Protein AF-A0A355FLY8-F1 (afdb_monomer_lite)

Foldseek 3Di:
DPVVVCPDPVVVVVVVVVVVVVVVVVVVCVVCCVVFVQDPVGTDHDPVRVVVVVVVVCVVVVVVVVVVVVLVVVLVVVLVVLVVCLVDDPDQLQVLLVVLLVVLCVNVVQKAKWKWKDFPPDIWTWDAPVNVSHDDDDPVFDFLDWDWADLDPRMIMIMTIGHPDDHDDPVRVVSNVSSSVSSSVSCNVVVDDPCRNRVNIDTPPDPVPPDDDD

Sequence (214 aa):
FIPQLVQSFTLVVLARVVLVAIGVVLIMICLFFPLFRVGKEGVQWTREQEEEITRASAEIIGAEVEELIQQESFRWSIIHRWLRFYAVQEGNPGVWLRDLVATILEAFPKERLSITLQEGEKLFVLQHPLLSKLVIPDGAVAETFGLKLRFRPDYALYFYLYADEGGLSAIDEHFLLILCEIFGGKAQAAGVTWNELVAYFQLVNNPMDGSGIK

Secondary structure (DSSP, 8-state):
--TTTTT-HHHHHHHHHHHHHHHHHHHHHHHHTTT-EEETTEEE--HHHHHHHHHHHHHHHHHHHHHHHHHHHHHHHHHHHHHHHHHH----HHHHHHHHHHHHHHH-SS-EEEEEEEETTEEEEEE-TT-TTB----TTS--SEEEEEEEETTEEEEEEEE-SSSPPPHHHHHHHHHHHHHHHHHHHHTT--HHHHTTTSEEET-TT------

Radius of gyration: 33.65 Å; chains: 1; bounding box: 77×64×95 Å

pLDDT: mean 78.36, std 15.7, range [29.61, 94.81]

Structure (mmCIF, N/CA/C/O backbone):
data_AF-A0A355FLY8-F1
#
_entry.id   AF-A0A355FLY8-F1
#
loop_
_atom_site.group_PDB
_atom_site.id
_atom_site.type_symbol
_atom_site.label_atom_id
_atom_site.label_alt_id
_atom_site.label_comp_id
_atom_site.label_asym_id
_atom_site.label_entity_id
_atom_site.label_seq_id
_atom_site.pdbx_PDB_ins_code
_atom_site.Cartn_x
_atom_site.Cartn_y
_atom_site.Cartn_z
_atom_site.occupancy
_atom_site.B_iso_or_equiv
_atom_site.auth_seq_id
_atom_site.auth_comp_id
_atom_site.auth_asym_id
_atom_site.auth_atom_id
_atom_site.pdbx_PDB_model_num
ATOM 1 N N . PHE A 1 1 ? 31.878 -44.191 -72.299 1.00 49.66 1 PHE A N 1
ATOM 2 C CA . PHE A 1 1 ? 31.367 -44.044 -70.920 1.00 49.66 1 PHE A CA 1
ATOM 3 C C . PHE A 1 1 ? 31.379 -42.608 -70.391 1.00 49.66 1 PHE A C 1
ATOM 5 O O . PHE A 1 1 ? 30.403 -42.230 -69.768 1.00 49.66 1 PHE A O 1
ATOM 12 N N . ILE A 1 2 ? 32.384 -41.769 -70.678 1.00 50.88 2 ILE A N 1
ATOM 13 C CA . ILE A 1 2 ? 32.402 -40.361 -70.217 1.00 50.88 2 ILE A CA 1
ATOM 14 C C . ILE A 1 2 ? 31.474 -39.394 -71.005 1.00 50.88 2 ILE A C 1
ATOM 16 O O . ILE A 1 2 ? 30.839 -38.561 -70.364 1.00 50.88 2 ILE A O 1
ATOM 20 N N . PRO A 1 3 ? 31.274 -39.495 -72.340 1.00 51.31 3 PRO A N 1
ATOM 21 C CA . PRO A 1 3 ? 30.472 -38.491 -73.057 1.00 51.31 3 PRO A CA 1
ATOM 22 C C . PRO A 1 3 ? 28.948 -38.650 -72.893 1.00 51.31 3 PRO A C 1
ATOM 24 O O . PRO A 1 3 ? 28.212 -37.712 -73.172 1.00 51.31 3 PRO A O 1
ATOM 27 N N . GLN A 1 4 ? 28.463 -39.799 -72.405 1.00 49.59 4 GLN A N 1
ATOM 28 C CA . GLN A 1 4 ? 27.031 -40.034 -72.154 1.00 49.59 4 GLN A CA 1
ATOM 29 C C . GLN A 1 4 ? 26.572 -39.587 -70.757 1.00 49.59 4 GLN A C 1
ATOM 31 O O . GLN A 1 4 ? 25.377 -39.402 -70.551 1.00 49.59 4 GLN A O 1
ATOM 36 N N . LEU A 1 5 ? 27.492 -39.353 -69.810 1.00 51.12 5 LEU A N 1
ATOM 37 C CA . LEU A 1 5 ? 27.133 -38.825 -68.488 1.00 51.12 5 LEU A CA 1
ATOM 38 C C . LEU A 1 5 ? 26.763 -37.329 -68.556 1.00 51.12 5 LEU A C 1
ATOM 40 O O . LEU A 1 5 ? 25.899 -36.861 -67.818 1.00 51.12 5 LEU A O 1
ATOM 44 N N . VAL A 1 6 ? 27.376 -36.596 -69.493 1.00 52.94 6 VAL A N 1
ATOM 45 C CA . VAL A 1 6 ? 27.262 -35.131 -69.645 1.00 52.94 6 VAL A CA 1
ATOM 46 C C . VAL A 1 6 ? 25.949 -34.698 -70.327 1.00 52.94 6 VAL A C 1
ATOM 48 O O . VAL A 1 6 ? 25.579 -33.531 -70.267 1.00 52.94 6 VAL A O 1
ATOM 51 N N . GLN A 1 7 ? 25.194 -35.631 -70.920 1.00 53.94 7 GLN A N 1
ATOM 52 C CA . GLN A 1 7 ? 23.906 -35.368 -71.584 1.00 53.94 7 GLN A CA 1
ATOM 53 C C . GLN A 1 7 ? 22.672 -35.720 -70.739 1.00 53.94 7 GLN A C 1
ATOM 55 O O . GLN A 1 7 ? 21.554 -35.734 -71.253 1.00 53.94 7 GLN A O 1
ATOM 60 N N . SER A 1 8 ? 22.825 -35.991 -69.441 1.00 59.75 8 SER A N 1
ATOM 61 C CA . SER A 1 8 ? 21.651 -36.118 -68.577 1.00 59.75 8 SER A CA 1
ATOM 62 C C . SER A 1 8 ? 21.082 -34.726 -68.283 1.00 59.75 8 SER A C 1
ATOM 64 O O . SER A 1 8 ? 21.760 -33.853 -67.739 1.00 59.75 8 SER A O 1
ATOM 66 N N . PHE A 1 9 ? 19.819 -34.510 -68.660 1.00 59.78 9 PHE A N 1
ATOM 67 C CA . PHE A 1 9 ? 19.063 -33.272 -68.419 1.00 59.78 9 PHE A CA 1
ATOM 68 C C . PHE A 1 9 ? 19.204 -32.788 -66.962 1.00 59.78 9 PHE A C 1
ATOM 70 O O . PHE A 1 9 ? 19.343 -31.597 -66.695 1.00 59.78 9 PHE A O 1
ATOM 77 N N . THR A 1 10 ? 19.288 -33.733 -66.025 1.00 62.81 10 THR A N 1
ATOM 78 C CA . THR A 1 10 ? 19.495 -33.516 -64.591 1.00 62.81 10 THR A CA 1
ATOM 79 C C . THR A 1 10 ? 20.830 -32.841 -64.253 1.00 62.81 10 THR A C 1
ATOM 81 O O . THR A 1 10 ? 20.851 -31.948 -63.410 1.00 62.81 10 THR A O 1
ATOM 84 N N . LEU A 1 11 ? 21.936 -33.201 -64.919 1.00 66.06 11 LEU A N 1
ATOM 85 C CA . LEU A 1 11 ? 23.258 -32.591 -64.689 1.00 66.06 11 LEU A CA 1
ATOM 86 C C . LEU A 1 11 ? 23.313 -31.144 -65.190 1.00 66.06 11 LEU A C 1
ATOM 88 O O . LEU A 1 11 ? 23.893 -30.281 -64.533 1.00 66.06 11 LEU A O 1
ATOM 92 N N . VAL A 1 12 ? 22.660 -30.858 -66.319 1.00 72.00 12 VAL A N 1
ATOM 93 C CA . VAL A 1 12 ? 22.572 -29.497 -66.873 1.00 72.00 12 VAL A CA 1
ATOM 94 C C . VAL A 1 12 ? 21.718 -28.595 -65.977 1.00 72.00 12 VAL A C 1
ATOM 96 O O . VAL A 1 12 ? 22.082 -27.443 -65.733 1.00 72.00 12 VAL A O 1
ATOM 99 N N . VAL A 1 13 ? 20.602 -29.112 -65.454 1.00 73.50 13 VAL A N 1
ATOM 100 C CA . VAL A 1 13 ? 19.748 -28.379 -64.507 1.00 73.50 13 VAL A CA 1
ATOM 101 C C . VAL A 1 13 ? 20.489 -28.123 -63.194 1.00 73.50 13 VAL A C 1
ATOM 103 O O . VAL A 1 13 ? 20.496 -26.986 -62.723 1.00 73.50 13 VAL A O 1
ATOM 106 N N . LEU A 1 14 ? 21.182 -29.127 -62.648 1.00 75.06 14 LEU A N 1
ATOM 107 C CA . LEU A 1 14 ? 21.990 -28.973 -61.436 1.00 75.06 14 LEU A CA 1
ATOM 108 C C . LEU A 1 14 ? 23.080 -27.905 -61.620 1.00 75.06 14 LEU A C 1
ATOM 110 O O . LEU A 1 14 ? 23.225 -27.025 -60.775 1.00 75.06 14 LEU A O 1
ATOM 114 N N . ALA A 1 15 ? 23.789 -27.922 -62.753 1.00 78.00 15 ALA A N 1
ATOM 115 C CA . ALA A 1 15 ? 24.813 -26.926 -63.061 1.00 78.00 15 ALA A CA 1
ATOM 116 C C . ALA A 1 15 ? 24.244 -25.497 -63.124 1.00 78.00 15 ALA A C 1
ATOM 118 O O . ALA A 1 15 ? 24.865 -24.572 -62.604 1.00 78.00 15 ALA A O 1
ATOM 119 N N . ARG A 1 16 ? 23.048 -25.304 -63.700 1.00 79.69 16 ARG A N 1
ATOM 120 C CA . ARG A 1 16 ? 22.376 -23.990 -63.727 1.00 79.69 16 ARG A CA 1
ATOM 121 C C . ARG A 1 16 ? 21.976 -23.514 -62.335 1.00 79.69 16 ARG A C 1
ATOM 123 O O . ARG A 1 16 ? 22.181 -22.345 -62.027 1.00 79.69 16 ARG A O 1
ATOM 130 N N . VAL A 1 17 ? 21.446 -24.403 -61.495 1.00 81.38 17 VAL A N 1
ATOM 131 C CA . VAL A 1 17 ? 21.080 -24.072 -60.107 1.00 81.38 17 VAL A CA 1
ATOM 132 C C . VAL A 1 17 ? 22.314 -23.661 -59.306 1.00 81.38 17 VAL A C 1
ATOM 134 O O . VAL A 1 17 ? 22.276 -22.649 -58.612 1.00 81.38 17 VAL A O 1
ATOM 137 N N . VAL A 1 18 ? 23.428 -24.381 -59.458 1.00 84.00 18 VAL A N 1
ATOM 138 C CA . VAL A 1 18 ? 24.701 -24.032 -58.810 1.00 84.00 18 VAL A CA 1
ATOM 139 C C . VAL A 1 18 ? 25.206 -22.667 -59.283 1.00 84.00 18 VAL A C 1
ATOM 141 O O . VAL A 1 18 ? 25.631 -21.856 -58.465 1.00 84.00 18 VAL A O 1
ATOM 144 N N . LEU A 1 19 ? 25.108 -22.368 -60.579 1.00 82.69 19 LEU A N 1
ATOM 145 C CA . LEU A 1 19 ? 25.552 -21.089 -61.139 1.00 82.69 19 LEU A CA 1
ATOM 146 C C . LEU A 1 19 ? 24.693 -19.915 -60.638 1.00 82.69 19 LEU A C 1
ATOM 148 O O . LEU A 1 19 ? 25.229 -18.869 -60.278 1.00 82.69 19 LEU A O 1
ATOM 152 N N . VAL A 1 20 ? 23.374 -20.109 -60.532 1.00 84.06 20 VAL A N 1
ATOM 153 C CA . VAL A 1 20 ? 22.459 -19.125 -59.929 1.00 84.06 20 VAL A CA 1
ATOM 154 C C . VAL A 1 20 ? 22.763 -18.938 -58.444 1.00 84.06 20 VAL A C 1
ATOM 156 O O . VAL A 1 20 ? 22.845 -17.801 -57.991 1.00 84.06 20 VAL A O 1
ATOM 159 N N . ALA A 1 21 ? 22.994 -20.018 -57.695 1.00 82.31 21 ALA A N 1
ATOM 160 C CA . ALA A 1 21 ? 23.346 -19.936 -56.280 1.00 82.31 21 ALA A CA 1
ATOM 161 C C . ALA A 1 21 ? 24.659 -19.165 -56.063 1.00 82.31 21 ALA A C 1
ATOM 163 O O . ALA A 1 21 ? 24.714 -18.282 -55.212 1.00 82.31 21 ALA A O 1
ATOM 164 N N . ILE A 1 22 ? 25.689 -19.423 -56.878 1.00 84.25 22 ILE A N 1
ATOM 165 C CA . ILE A 1 22 ? 26.951 -18.666 -56.849 1.00 84.25 22 ILE A CA 1
ATOM 166 C C . ILE A 1 22 ? 26.708 -17.190 -57.188 1.00 84.25 22 ILE A C 1
ATOM 168 O O . ILE A 1 22 ? 27.252 -16.313 -56.520 1.00 84.25 22 ILE A O 1
ATOM 172 N N . GLY A 1 23 ? 25.868 -16.904 -58.186 1.00 84.56 23 GLY A N 1
ATOM 173 C CA . GLY A 1 23 ? 25.485 -15.538 -58.545 1.00 84.56 23 GLY A CA 1
ATOM 174 C C . GLY A 1 23 ? 24.788 -14.801 -57.399 1.00 84.56 23 GLY A C 1
ATOM 175 O O . GLY A 1 23 ? 25.144 -13.666 -57.098 1.00 84.56 23 GLY A O 1
ATOM 176 N N . VAL A 1 24 ? 23.852 -15.457 -56.708 1.00 82.50 24 VAL A N 1
ATOM 177 C CA . VAL A 1 24 ? 23.168 -14.899 -55.530 1.00 82.50 24 VAL A CA 1
ATOM 178 C C . VAL A 1 24 ? 24.152 -14.658 -54.390 1.00 82.50 24 VAL A C 1
ATOM 180 O O . VAL A 1 24 ? 24.117 -13.593 -53.781 1.00 82.50 24 VAL A O 1
ATOM 183 N N . VAL A 1 25 ? 25.069 -15.593 -54.134 1.00 81.19 25 VAL A N 1
ATOM 184 C CA . VAL A 1 25 ? 26.109 -15.430 -53.108 1.00 81.19 25 VAL A CA 1
ATOM 185 C C . VAL A 1 25 ? 27.030 -14.256 -53.443 1.00 81.19 25 VAL A C 1
ATOM 187 O O . VAL A 1 25 ? 27.316 -13.451 -52.564 1.00 81.19 25 VAL A O 1
ATOM 190 N N . LEU A 1 26 ? 27.444 -14.095 -54.703 1.00 80.38 26 LEU A N 1
ATOM 191 C CA . LEU A 1 26 ? 28.249 -12.948 -55.137 1.00 80.38 26 LEU A CA 1
ATOM 192 C C . LEU A 1 26 ? 27.492 -11.625 -54.989 1.00 80.38 26 LEU A C 1
ATOM 194 O O . LEU A 1 26 ? 28.066 -10.659 -54.495 1.00 80.38 26 LEU A O 1
ATOM 198 N N . ILE A 1 27 ? 26.208 -11.583 -55.353 1.00 79.69 27 ILE A N 1
ATOM 199 C CA . ILE A 1 27 ? 25.361 -10.396 -55.170 1.00 79.69 27 ILE A CA 1
ATOM 200 C C . ILE A 1 27 ? 25.206 -10.069 -53.682 1.00 79.69 27 ILE A C 1
ATOM 202 O O . ILE A 1 27 ? 25.357 -8.910 -53.303 1.00 79.69 27 ILE A O 1
ATOM 206 N N . MET A 1 28 ? 24.966 -11.071 -52.830 1.00 75.44 28 MET A N 1
ATOM 207 C CA . MET A 1 28 ? 24.923 -10.882 -51.380 1.00 75.44 28 MET A CA 1
ATOM 208 C C . MET A 1 28 ? 26.257 -10.339 -50.869 1.00 75.44 28 MET A C 1
ATOM 210 O O . MET A 1 28 ? 26.261 -9.327 -50.179 1.00 75.44 28 MET A O 1
ATOM 214 N N . ILE A 1 29 ? 27.390 -10.932 -51.251 1.00 73.25 29 ILE A N 1
ATOM 215 C CA . ILE A 1 29 ? 28.712 -10.434 -50.854 1.00 73.25 29 ILE A CA 1
ATOM 216 C C . ILE A 1 29 ? 28.879 -8.976 -51.294 1.00 73.25 29 ILE A C 1
ATOM 218 O O . ILE A 1 29 ? 29.233 -8.153 -50.463 1.00 73.25 29 ILE A O 1
ATOM 222 N N . CYS A 1 30 ? 28.560 -8.620 -52.541 1.00 71.31 30 CYS A N 1
ATOM 223 C CA . CYS A 1 30 ? 28.676 -7.247 -53.043 1.00 71.31 30 CYS A CA 1
ATOM 224 C C . CYS A 1 30 ? 27.725 -6.246 -52.367 1.00 71.31 30 CYS A C 1
ATOM 226 O O . CYS A 1 30 ? 28.079 -5.075 -52.260 1.00 71.31 30 CYS A O 1
ATOM 228 N N . LEU A 1 31 ? 26.545 -6.679 -51.914 1.00 68.25 31 LEU A N 1
ATOM 229 C CA . LEU A 1 31 ? 25.603 -5.838 -51.167 1.00 68.25 31 LEU A CA 1
ATOM 230 C C . LEU A 1 31 ? 26.011 -5.674 -49.698 1.00 68.25 31 LEU A C 1
ATOM 232 O O . LEU A 1 31 ? 25.865 -4.589 -49.143 1.00 68.25 31 LEU A O 1
ATOM 236 N N . PHE A 1 32 ? 26.554 -6.722 -49.075 1.00 61.25 32 PHE A N 1
ATOM 237 C CA . PHE A 1 32 ? 26.937 -6.707 -47.662 1.00 61.25 32 PHE A CA 1
ATOM 238 C C . PHE A 1 32 ? 28.350 -6.157 -47.411 1.00 61.25 32 PHE A C 1
ATOM 240 O O . PHE A 1 32 ? 28.584 -5.584 -46.351 1.00 61.25 32 PHE A O 1
ATOM 247 N N . PHE A 1 33 ? 29.283 -6.248 -48.366 1.00 59.62 33 PHE A N 1
ATOM 248 C CA . PHE A 1 33 ? 30.642 -5.693 -48.232 1.00 59.62 33 PHE A CA 1
ATOM 249 C C . PHE A 1 33 ? 30.717 -4.171 -48.003 1.00 59.62 33 PHE A C 1
ATOM 251 O O . PHE A 1 33 ? 31.564 -3.742 -47.220 1.00 59.62 33 PHE A O 1
ATOM 258 N N . PRO A 1 34 ? 29.891 -3.321 -48.649 1.00 57.56 34 PRO A N 1
ATOM 259 C CA . PRO A 1 34 ? 29.873 -1.895 -48.333 1.00 57.56 34 PRO A CA 1
ATOM 260 C C . PRO A 1 34 ? 29.200 -1.595 -46.983 1.00 57.56 34 PRO A C 1
ATOM 262 O O . PRO A 1 34 ? 29.495 -0.560 -46.395 1.00 57.56 34 PRO A O 1
ATOM 265 N N . LEU A 1 35 ? 28.337 -2.492 -46.487 1.00 55.31 35 LEU A N 1
ATOM 266 C CA . LEU A 1 35 ? 27.626 -2.366 -45.207 1.00 55.31 35 LEU A CA 1
ATOM 267 C C . LEU A 1 35 ? 28.450 -2.850 -44.003 1.00 55.31 35 LEU A C 1
ATOM 269 O O . LEU A 1 35 ? 28.269 -2.337 -42.904 1.00 55.31 35 LEU A O 1
ATOM 273 N N . PHE A 1 36 ? 29.375 -3.792 -44.202 1.00 53.16 36 PHE A N 1
ATOM 274 C CA . PHE A 1 36 ? 30.241 -4.325 -43.152 1.00 53.16 36 PHE A CA 1
ATOM 275 C C . PHE A 1 36 ? 31.707 -4.272 -43.593 1.00 53.16 36 PHE A C 1
ATOM 277 O O . PHE A 1 36 ? 32.181 -5.132 -44.338 1.00 53.16 36 PHE A O 1
ATOM 284 N N . ARG A 1 37 ? 32.471 -3.287 -43.101 1.00 52.62 37 ARG A N 1
ATOM 285 C CA . ARG A 1 37 ? 33.936 -3.318 -43.222 1.00 52.62 37 ARG A CA 1
ATOM 286 C C . ARG A 1 37 ? 34.476 -4.358 -42.243 1.00 52.62 37 ARG A C 1
ATOM 288 O O . ARG A 1 37 ? 34.659 -4.086 -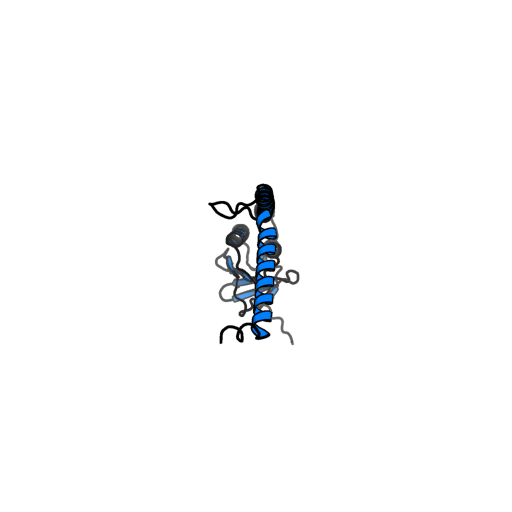41.063 1.00 52.62 37 ARG A O 1
ATOM 295 N N . VAL A 1 38 ? 34.714 -5.575 -42.719 1.00 52.91 38 VAL A N 1
ATOM 296 C CA . VAL A 1 38 ? 35.354 -6.621 -41.910 1.00 52.91 38 VAL A CA 1
ATOM 297 C C . VAL A 1 38 ? 36.868 -6.421 -41.975 1.00 52.91 38 VAL A C 1
ATOM 299 O O . VAL A 1 38 ? 37.505 -6.698 -42.993 1.00 52.91 38 VAL A O 1
ATOM 302 N N . GLY A 1 39 ? 37.438 -5.876 -40.901 1.00 55.66 39 GLY A N 1
ATOM 303 C CA . GLY A 1 39 ? 38.884 -5.763 -40.709 1.00 55.66 39 GLY A CA 1
ATOM 304 C C . GLY A 1 39 ? 39.464 -7.039 -40.093 1.00 55.66 39 GLY A C 1
ATOM 305 O O . GLY A 1 39 ? 38.732 -7.945 -39.699 1.00 55.66 39 GLY A O 1
ATOM 306 N N . LYS A 1 40 ? 40.795 -7.110 -39.948 1.00 48.22 40 LYS A N 1
ATOM 307 C CA . LYS A 1 40 ? 41.492 -8.266 -39.339 1.00 48.22 40 LYS A CA 1
ATOM 308 C C . LYS A 1 40 ? 41.102 -8.547 -37.874 1.00 48.22 40 LYS A C 1
ATOM 310 O O . LYS A 1 40 ? 41.489 -9.584 -37.350 1.00 48.22 40 LYS A O 1
ATOM 315 N N . GLU A 1 41 ? 40.332 -7.659 -37.247 1.00 49.59 41 GLU A N 1
ATOM 316 C CA . GLU A 1 41 ? 39.906 -7.728 -35.844 1.00 49.59 41 GLU A CA 1
ATOM 317 C C . GLU A 1 41 ? 38.380 -7.897 -35.666 1.00 49.59 41 GLU A C 1
ATOM 319 O O . GLU A 1 41 ? 37.908 -7.952 -34.536 1.00 49.59 41 GLU A O 1
ATOM 324 N N . GLY A 1 42 ? 37.599 -8.028 -36.750 1.00 53.00 42 GLY A N 1
ATOM 325 C CA . GLY A 1 42 ? 36.146 -8.253 -36.689 1.00 53.00 42 GLY A CA 1
ATOM 326 C C . GLY A 1 42 ? 35.318 -7.293 -37.549 1.00 53.00 42 GLY A C 1
ATOM 327 O O . GLY A 1 42 ? 35.846 -6.587 -38.413 1.00 53.00 42 GLY A O 1
ATOM 328 N N . VAL A 1 43 ? 33.997 -7.298 -37.330 1.00 56.09 43 VAL A N 1
ATOM 329 C CA . VAL A 1 43 ? 33.041 -6.379 -37.972 1.00 56.09 43 VAL A CA 1
ATOM 330 C C . VAL A 1 43 ? 33.286 -4.971 -37.428 1.00 56.09 43 VAL A C 1
ATOM 332 O O . VAL A 1 43 ? 32.973 -4.695 -36.272 1.00 56.09 43 VAL A O 1
ATOM 335 N N . GLN A 1 44 ? 33.872 -4.089 -38.238 1.00 53.12 44 GLN A N 1
ATOM 336 C CA . GLN A 1 44 ? 34.045 -2.686 -37.875 1.00 53.12 44 GLN A CA 1
ATOM 337 C C . GLN A 1 44 ? 32.767 -1.935 -38.246 1.00 53.12 44 GLN A C 1
ATOM 339 O O . GLN A 1 44 ? 32.450 -1.774 -39.427 1.00 53.12 44 GLN A O 1
ATOM 344 N N . TRP A 1 45 ? 32.028 -1.507 -37.224 1.00 56.66 45 TRP A N 1
ATOM 345 C CA . TRP A 1 45 ? 30.905 -0.586 -37.368 1.00 56.66 45 TRP A CA 1
ATOM 346 C C . TRP A 1 45 ? 31.404 0.715 -38.003 1.00 56.66 45 TRP A C 1
ATOM 348 O O . TRP A 1 45 ? 32.529 1.154 -37.745 1.00 56.66 45 TRP A O 1
ATOM 358 N N . THR A 1 46 ? 30.612 1.325 -38.884 1.00 65.50 46 THR A N 1
ATOM 359 C CA . THR A 1 46 ? 30.977 2.650 -39.395 1.00 65.50 46 THR A CA 1
ATOM 360 C C . THR A 1 46 ? 30.850 3.670 -38.263 1.00 65.50 46 THR A C 1
ATOM 362 O O . THR A 1 46 ? 30.002 3.524 -37.388 1.00 65.50 46 THR A O 1
ATOM 365 N N . ARG A 1 47 ? 31.677 4.726 -38.272 1.00 62.69 47 ARG A N 1
ATOM 366 C CA . ARG A 1 47 ? 31.638 5.769 -37.229 1.00 62.69 47 ARG A CA 1
ATOM 367 C C . ARG A 1 47 ? 30.242 6.391 -37.083 1.00 62.69 47 ARG A C 1
ATOM 369 O O . ARG A 1 47 ? 29.834 6.721 -35.982 1.00 62.69 47 ARG A O 1
ATOM 376 N N . GLU A 1 48 ? 29.505 6.502 -38.188 1.00 66.31 48 GLU A N 1
ATOM 377 C CA . GLU A 1 48 ? 28.112 6.966 -38.209 1.00 66.31 48 GLU A CA 1
ATOM 378 C C . GLU A 1 48 ? 27.167 5.989 -37.496 1.00 66.31 48 GLU A C 1
ATOM 380 O O . GLU A 1 48 ? 26.366 6.421 -36.677 1.00 66.31 48 GLU A O 1
ATOM 385 N N . GLN A 1 49 ? 27.303 4.677 -37.723 1.00 61.78 49 GLN A N 1
ATOM 386 C CA . GLN A 1 49 ? 26.507 3.666 -37.016 1.00 61.78 49 GLN A CA 1
ATOM 387 C C . GLN A 1 49 ? 26.849 3.603 -35.524 1.00 61.78 49 GLN A C 1
ATOM 389 O O . GLN A 1 49 ? 25.959 3.432 -34.699 1.00 61.78 49 GLN A O 1
ATOM 394 N N . GLU A 1 50 ? 28.122 3.755 -35.161 1.00 61.41 50 GLU A N 1
ATOM 395 C CA . GLU A 1 50 ? 28.549 3.796 -33.761 1.00 61.41 50 GLU A CA 1
ATOM 396 C C . GLU A 1 50 ? 28.019 5.053 -33.048 1.00 61.41 50 GLU A C 1
ATOM 398 O O . GLU A 1 50 ? 27.509 4.958 -31.931 1.00 61.41 50 GLU A O 1
ATOM 403 N N . GLU A 1 51 ? 28.057 6.218 -33.704 1.00 66.56 51 GLU A N 1
ATOM 404 C CA . GLU A 1 51 ? 27.473 7.465 -33.194 1.00 66.56 51 GLU A CA 1
ATOM 405 C C . GLU A 1 51 ? 25.940 7.380 -33.077 1.00 66.56 51 GLU A C 1
ATOM 407 O O . GLU A 1 51 ? 25.386 7.828 -32.070 1.00 66.56 51 GLU A O 1
ATOM 412 N N . GLU A 1 52 ? 25.248 6.777 -34.050 1.00 63.62 52 GLU A N 1
ATOM 413 C CA . GLU A 1 52 ? 23.793 6.567 -34.003 1.00 63.62 52 GLU A CA 1
ATOM 414 C C . GLU A 1 52 ? 23.383 5.586 -32.902 1.00 63.62 52 GLU A C 1
ATOM 416 O O . GLU A 1 52 ? 22.473 5.890 -32.132 1.00 63.62 52 GLU A O 1
ATOM 421 N N . ILE A 1 53 ? 24.076 4.450 -32.764 1.00 64.62 53 ILE A N 1
ATOM 422 C CA . ILE A 1 53 ? 23.813 3.474 -31.696 1.00 64.62 53 ILE A CA 1
ATOM 423 C C . ILE A 1 53 ? 24.107 4.089 -30.328 1.00 64.62 53 ILE A C 1
ATOM 425 O O . ILE A 1 53 ? 23.323 3.904 -29.398 1.00 64.62 53 ILE A O 1
ATOM 429 N N . THR A 1 54 ? 25.194 4.852 -30.195 1.00 64.88 54 THR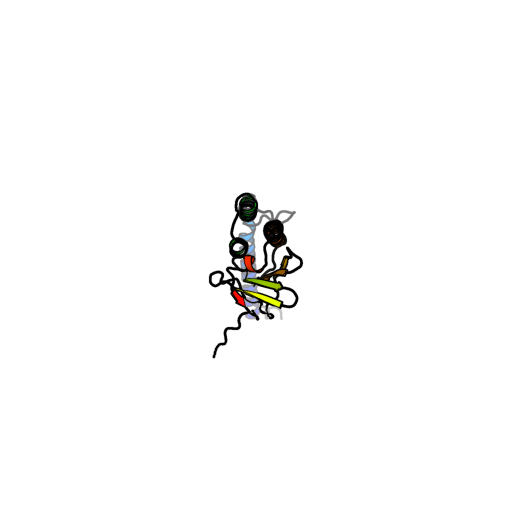 A N 1
ATOM 430 C CA . THR A 1 54 ? 25.543 5.527 -28.936 1.00 64.88 54 THR A CA 1
ATOM 431 C C . THR A 1 54 ? 24.513 6.594 -28.583 1.00 64.88 54 THR A C 1
ATOM 433 O O . THR A 1 54 ? 24.097 6.676 -27.429 1.00 64.88 54 THR A O 1
ATOM 436 N N . ARG A 1 55 ? 24.048 7.381 -29.562 1.00 65.69 55 ARG A N 1
ATOM 437 C CA . ARG A 1 55 ? 23.000 8.388 -29.349 1.00 65.69 55 ARG A CA 1
ATOM 438 C C . ARG A 1 55 ? 21.669 7.742 -28.972 1.00 65.69 55 ARG A C 1
ATOM 440 O O . ARG A 1 55 ? 21.081 8.157 -27.981 1.00 65.69 55 ARG A O 1
ATOM 447 N N . ALA A 1 56 ? 21.230 6.726 -29.713 1.00 59.81 56 ALA A N 1
ATOM 448 C CA . ALA A 1 56 ? 19.986 6.014 -29.433 1.00 59.81 56 ALA A CA 1
ATOM 449 C C . ALA A 1 56 ? 20.032 5.316 -28.065 1.00 59.81 56 ALA A C 1
ATOM 451 O O . ALA A 1 56 ? 19.083 5.403 -27.294 1.00 59.81 56 ALA A O 1
ATOM 452 N N . SER A 1 57 ? 21.160 4.689 -27.720 1.00 57.47 57 SER A N 1
ATOM 453 C CA . SER A 1 57 ? 21.349 4.073 -26.401 1.00 57.47 57 SER A CA 1
ATOM 454 C C . SER A 1 57 ? 21.353 5.120 -25.288 1.00 57.47 57 SER A C 1
ATOM 456 O O . SER A 1 57 ? 20.736 4.903 -24.253 1.00 57.47 57 SER A O 1
ATOM 458 N N . ALA A 1 58 ? 22.005 6.269 -25.489 1.00 58.78 58 ALA A N 1
ATOM 459 C CA . ALA A 1 58 ? 22.007 7.359 -24.515 1.00 58.78 58 ALA A CA 1
ATOM 460 C C . ALA A 1 58 ? 20.615 7.984 -24.325 1.00 58.78 58 ALA A C 1
ATOM 462 O O . ALA A 1 58 ? 20.272 8.356 -23.207 1.00 58.78 58 ALA A O 1
ATOM 463 N N . GLU A 1 59 ? 19.814 8.080 -25.388 1.00 71.25 59 GLU A N 1
ATOM 464 C CA . GLU A 1 59 ? 18.429 8.560 -25.327 1.00 71.25 59 GLU A CA 1
ATOM 465 C C . GLU A 1 59 ? 17.527 7.581 -24.564 1.00 71.25 59 GLU A C 1
ATOM 467 O O . GLU A 1 59 ? 16.790 8.005 -23.678 1.00 71.25 59 GLU A O 1
ATOM 472 N N . ILE A 1 60 ? 17.650 6.274 -24.829 1.00 67.06 60 ILE A N 1
ATOM 473 C CA . ILE A 1 60 ? 16.908 5.228 -24.108 1.00 67.06 60 ILE A CA 1
ATOM 474 C C . ILE A 1 60 ? 17.299 5.213 -22.626 1.00 67.06 60 ILE A C 1
ATOM 476 O O . ILE A 1 60 ? 16.429 5.282 -21.765 1.00 67.06 60 ILE A O 1
ATOM 480 N N . ILE A 1 61 ? 18.602 5.207 -22.321 1.00 69.12 61 ILE A N 1
ATOM 481 C CA . ILE A 1 61 ? 19.097 5.244 -20.936 1.00 69.12 61 ILE A CA 1
ATOM 482 C C . ILE A 1 61 ? 18.643 6.532 -20.238 1.00 69.12 61 ILE A C 1
ATOM 484 O O . ILE A 1 61 ? 18.255 6.499 -19.074 1.00 69.12 61 ILE A O 1
ATOM 488 N N . GLY A 1 62 ? 18.673 7.669 -20.936 1.00 72.81 62 GLY A N 1
ATOM 489 C CA . GLY A 1 62 ? 18.198 8.944 -20.405 1.00 72.81 62 GLY A CA 1
ATOM 490 C C . GLY A 1 62 ? 16.714 8.904 -20.042 1.00 72.81 62 GLY A C 1
ATOM 491 O O . GLY A 1 62 ? 16.357 9.304 -18.936 1.00 72.81 62 GLY A O 1
ATOM 492 N N . ALA A 1 63 ? 15.876 8.370 -20.933 1.00 75.75 63 ALA A N 1
ATOM 493 C CA . ALA A 1 63 ? 14.439 8.243 -20.711 1.00 75.75 63 ALA A CA 1
ATOM 494 C C . ALA A 1 63 ? 14.108 7.280 -19.558 1.00 75.75 63 ALA A C 1
ATOM 496 O O . ALA A 1 63 ? 13.293 7.613 -18.699 1.00 75.75 63 ALA A O 1
ATOM 497 N N . GLU A 1 64 ? 14.774 6.123 -19.490 1.00 78.12 64 GLU A N 1
ATOM 498 C CA . GLU A 1 64 ? 14.596 5.160 -18.394 1.00 78.12 64 GLU A CA 1
ATOM 499 C C . GLU A 1 64 ? 15.007 5.759 -17.039 1.00 78.12 64 GLU A C 1
ATOM 501 O O . GLU A 1 64 ? 14.308 5.602 -16.037 1.00 78.12 64 GLU A O 1
ATOM 506 N N . VAL A 1 65 ? 16.124 6.495 -16.992 1.00 81.12 65 VAL A N 1
ATOM 507 C CA . VAL A 1 65 ? 16.579 7.169 -15.766 1.00 81.12 65 VAL A CA 1
ATOM 508 C C . VAL A 1 65 ? 15.621 8.288 -15.356 1.00 81.12 65 VAL A C 1
ATOM 510 O O . VAL A 1 65 ? 15.334 8.431 -14.167 1.00 81.12 65 VAL A O 1
ATOM 513 N N . GLU A 1 66 ? 15.115 9.076 -16.305 1.00 80.94 66 GLU A N 1
ATOM 514 C CA . GLU A 1 66 ? 14.139 10.131 -16.021 1.00 80.94 66 GLU A CA 1
ATOM 515 C C . GLU A 1 66 ? 12.834 9.550 -15.460 1.00 80.94 66 GLU A C 1
ATOM 517 O O . GLU A 1 66 ? 12.326 10.055 -14.454 1.00 80.94 66 GLU A O 1
ATOM 522 N N . GLU A 1 67 ? 12.348 8.439 -16.023 1.00 82.31 67 GLU A N 1
ATOM 523 C CA . GLU A 1 67 ? 11.181 7.723 -15.501 1.00 82.31 67 GLU A CA 1
ATOM 524 C C . GLU A 1 67 ? 11.413 7.243 -14.058 1.00 82.31 67 GLU A C 1
ATOM 526 O O . GLU A 1 67 ? 10.572 7.476 -13.183 1.00 82.31 67 GLU A O 1
ATOM 531 N N . LEU A 1 68 ? 12.577 6.652 -13.767 1.00 83.38 68 LEU A N 1
ATOM 532 C CA . LEU A 1 68 ? 12.938 6.226 -12.410 1.00 83.38 68 LEU A CA 1
ATOM 533 C C . LEU A 1 68 ? 12.997 7.406 -11.427 1.00 83.38 68 LEU A C 1
ATOM 535 O O . LEU A 1 68 ? 12.471 7.314 -10.314 1.00 83.38 68 LEU A O 1
ATOM 539 N N . ILE A 1 69 ? 13.594 8.533 -11.828 1.00 83.81 69 ILE A N 1
ATOM 540 C CA . ILE A 1 69 ? 13.651 9.753 -11.007 1.00 83.81 69 ILE A CA 1
ATOM 541 C C . ILE A 1 69 ? 12.243 10.284 -10.740 1.00 83.81 69 ILE A C 1
ATOM 543 O O . ILE A 1 69 ? 11.957 10.725 -9.622 1.00 83.81 69 ILE A O 1
ATOM 547 N N . GLN A 1 70 ? 11.357 10.244 -11.734 1.00 86.69 70 GLN A N 1
ATOM 548 C CA . GLN A 1 70 ? 9.983 10.704 -11.586 1.00 86.69 70 GLN A CA 1
ATOM 549 C C . GLN A 1 70 ? 9.199 9.816 -10.613 1.00 86.69 70 GLN A C 1
ATOM 551 O O . GLN A 1 70 ? 8.529 10.341 -9.717 1.00 86.69 70 GLN A O 1
ATOM 556 N N . GLN A 1 71 ? 9.321 8.492 -10.741 1.00 86.50 71 GLN A N 1
ATOM 557 C CA . GLN A 1 71 ? 8.703 7.531 -9.821 1.00 86.50 71 GLN A CA 1
ATOM 558 C C . GLN A 1 71 ? 9.198 7.736 -8.384 1.00 86.50 71 GLN A C 1
ATOM 560 O O . GLN A 1 71 ? 8.399 7.802 -7.447 1.00 86.50 71 GLN A O 1
ATOM 565 N N . GLU A 1 72 ? 10.505 7.910 -8.201 1.00 86.31 72 GLU A N 1
ATOM 566 C CA . GLU A 1 72 ? 11.088 8.085 -6.872 1.00 86.31 72 GLU A CA 1
ATOM 567 C C . GLU A 1 72 ? 10.719 9.445 -6.266 1.00 86.31 72 GLU A C 1
ATOM 569 O O . GLU A 1 72 ? 10.321 9.534 -5.102 1.00 86.31 72 GLU A O 1
ATOM 574 N N . SER A 1 73 ? 10.737 10.509 -7.071 1.00 88.12 73 SER A N 1
ATOM 575 C CA . SER A 1 73 ? 10.267 11.837 -6.656 1.00 88.12 73 SER A CA 1
ATOM 576 C C . SER A 1 73 ? 8.803 11.802 -6.214 1.00 88.12 73 SER A C 1
ATOM 578 O O . SER A 1 73 ? 8.437 12.442 -5.223 1.00 88.12 73 SER A O 1
ATOM 580 N N . PHE A 1 74 ? 7.961 11.031 -6.910 1.00 90.19 74 PHE A N 1
ATOM 581 C CA . PHE A 1 74 ? 6.568 10.826 -6.529 1.00 90.19 74 PHE A CA 1
ATOM 582 C C . PHE A 1 74 ? 6.452 10.123 -5.168 1.00 90.19 74 PHE A C 1
ATOM 584 O O . PHE A 1 74 ? 5.776 10.660 -4.282 1.00 90.19 74 PHE A O 1
ATOM 591 N N . ARG A 1 75 ? 7.173 9.013 -4.944 1.00 91.38 75 ARG A N 1
ATOM 592 C CA . ARG A 1 75 ? 7.207 8.310 -3.643 1.00 91.38 75 ARG A CA 1
ATOM 593 C C . ARG A 1 75 ? 7.635 9.243 -2.505 1.00 91.38 75 ARG A C 1
ATOM 595 O O . ARG A 1 75 ? 6.926 9.360 -1.501 1.00 91.38 75 ARG A O 1
ATOM 602 N N . TRP A 1 76 ? 8.727 9.992 -2.680 1.00 91.56 76 TRP A N 1
ATOM 603 C CA . TRP A 1 76 ? 9.191 10.962 -1.679 1.00 91.56 76 TRP A CA 1
ATOM 604 C C . TRP A 1 76 ? 8.184 12.079 -1.422 1.00 91.56 76 TRP A C 1
ATOM 606 O O . TRP A 1 76 ? 8.006 12.494 -0.275 1.00 91.56 76 TRP A O 1
ATOM 616 N N . SER A 1 77 ? 7.480 12.549 -2.455 1.00 92.06 77 SER A N 1
ATOM 617 C CA . SER A 1 77 ? 6.432 13.559 -2.289 1.00 92.06 77 SER A CA 1
ATOM 618 C C . SER A 1 77 ? 5.283 13.059 -1.402 1.00 92.06 77 SER A C 1
ATOM 620 O O . SER A 1 77 ? 4.775 13.817 -0.568 1.00 92.06 77 SER A O 1
ATOM 622 N N . ILE A 1 78 ? 4.917 11.776 -1.518 1.00 93.69 78 ILE A N 1
ATOM 623 C CA . ILE A 1 78 ? 3.912 11.131 -0.668 1.00 93.69 78 ILE A CA 1
ATOM 624 C C . ILE A 1 78 ? 4.436 11.005 0.765 1.00 93.69 78 ILE A C 1
ATOM 626 O O . ILE A 1 78 ? 3.738 11.407 1.697 1.00 93.69 78 ILE A O 1
ATOM 630 N N . ILE A 1 79 ? 5.666 10.520 0.959 1.00 92.44 79 ILE A N 1
ATOM 631 C CA . ILE A 1 79 ? 6.273 10.404 2.297 1.00 92.44 79 ILE A CA 1
ATOM 632 C C . ILE A 1 79 ? 6.309 11.774 2.986 1.00 92.44 79 ILE A C 1
ATOM 634 O O . ILE A 1 79 ? 5.851 11.922 4.120 1.00 92.44 79 ILE A O 1
ATOM 638 N N . HIS A 1 80 ? 6.784 12.809 2.291 1.00 89.56 80 HIS A N 1
ATOM 639 C CA . HIS A 1 80 ? 6.817 14.168 2.828 1.00 89.56 80 HIS A CA 1
ATOM 640 C C . HIS A 1 80 ? 5.427 14.704 3.161 1.00 89.56 80 HIS A C 1
ATOM 642 O O . HIS A 1 80 ? 5.264 15.385 4.179 1.00 89.56 80 HIS A O 1
ATOM 648 N N . ARG A 1 81 ? 4.423 14.398 2.331 1.00 88.44 81 ARG A N 1
ATOM 649 C CA . ARG A 1 81 ? 3.025 14.721 2.620 1.00 88.44 81 ARG A CA 1
ATOM 650 C C . ARG A 1 81 ? 2.605 14.073 3.941 1.00 88.44 81 ARG A C 1
ATOM 652 O O . ARG A 1 81 ? 2.167 14.799 4.829 1.00 88.44 81 ARG A O 1
ATOM 659 N N . TRP A 1 82 ? 2.808 12.770 4.113 1.00 89.56 82 TRP A N 1
ATOM 660 C CA . TRP A 1 82 ? 2.462 12.042 5.341 1.00 89.56 82 TRP A CA 1
ATOM 661 C C . TRP A 1 82 ? 3.178 12.578 6.588 1.00 89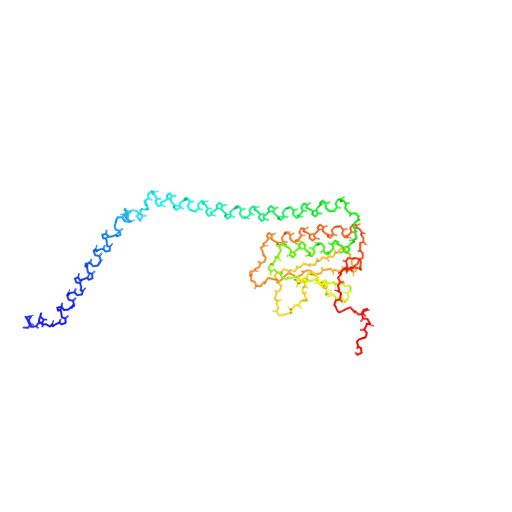.56 82 TRP A C 1
ATOM 663 O O . TRP A 1 82 ? 2.536 12.813 7.614 1.00 89.56 82 TRP A O 1
ATOM 673 N N . LEU A 1 83 ? 4.473 12.886 6.485 1.00 87.12 83 LEU A N 1
ATOM 674 C CA . LEU A 1 83 ? 5.238 13.505 7.574 1.00 87.12 83 LEU A CA 1
ATOM 675 C C . LEU A 1 83 ? 4.718 14.905 7.938 1.00 87.12 83 LEU A C 1
ATOM 677 O O . LEU A 1 83 ? 4.660 15.260 9.114 1.00 87.12 83 LEU A O 1
ATOM 681 N N . ARG A 1 84 ? 4.292 15.712 6.957 1.00 81.62 84 ARG A N 1
ATOM 682 C CA . ARG A 1 84 ? 3.659 17.014 7.236 1.00 81.62 84 ARG A CA 1
ATOM 683 C C . ARG A 1 84 ? 2.254 16.866 7.821 1.00 81.62 84 ARG A C 1
ATOM 685 O O . ARG A 1 84 ? 1.911 17.605 8.740 1.00 81.62 84 ARG A O 1
ATOM 692 N N . PHE A 1 85 ? 1.457 15.911 7.339 1.00 67.00 85 PHE A N 1
ATOM 693 C CA . PHE A 1 85 ? 0.143 15.589 7.912 1.00 67.00 85 PHE A CA 1
ATOM 694 C C . PHE A 1 85 ? 0.248 15.131 9.376 1.00 67.00 85 PHE A C 1
ATOM 696 O O . PHE A 1 85 ? -0.642 15.433 10.178 1.00 67.00 85 PHE A O 1
ATOM 703 N N . TYR A 1 86 ? 1.338 14.452 9.752 1.00 61.91 86 TYR A N 1
ATOM 704 C CA . TYR A 1 86 ? 1.651 14.118 11.144 1.00 61.91 86 TYR A CA 1
ATOM 705 C C . TYR A 1 86 ? 1.742 15.370 12.026 1.00 61.91 86 TYR A C 1
ATOM 707 O O . TYR A 1 86 ? 1.160 15.391 13.106 1.00 61.91 86 TYR A O 1
ATOM 715 N N . ALA A 1 87 ? 2.404 16.423 11.538 1.00 58.19 87 ALA A N 1
ATOM 716 C CA . ALA A 1 87 ? 2.708 17.625 12.311 1.00 58.19 87 ALA A CA 1
ATOM 717 C C . ALA A 1 87 ? 1.526 18.596 12.502 1.00 58.19 87 ALA A C 1
ATOM 719 O O . ALA A 1 87 ? 1.584 19.429 13.401 1.00 58.19 87 ALA A O 1
ATOM 720 N N . VAL A 1 88 ? 0.489 18.535 11.656 1.00 55.97 88 VAL A N 1
ATOM 721 C CA . VAL A 1 88 ? -0.508 19.624 11.553 1.00 55.97 88 VAL A CA 1
ATOM 722 C C . VAL A 1 88 ? -1.932 19.227 11.959 1.00 55.97 88 VAL A C 1
ATOM 724 O O . VAL A 1 88 ? -2.681 20.092 12.401 1.00 55.97 88 VAL A O 1
ATOM 727 N N . GLN A 1 89 ? -2.350 17.961 11.825 1.00 56.38 89 GLN A N 1
ATOM 728 C CA . GLN A 1 89 ? -3.766 17.601 12.017 1.00 56.38 89 GLN A CA 1
ATOM 729 C C . GLN A 1 89 ? -4.080 16.846 13.317 1.00 56.38 89 GLN A C 1
ATOM 731 O O . GLN A 1 89 ? -3.758 15.656 13.432 1.00 56.38 89 GLN A O 1
ATOM 736 N N . GLU A 1 90 ? -4.853 17.506 14.192 1.00 61.19 90 GLU A N 1
ATOM 737 C CA . GLU A 1 90 ? -5.873 16.912 15.077 1.00 61.19 90 GLU A CA 1
ATOM 738 C C . GLU A 1 90 ? -7.057 16.431 14.209 1.00 61.19 90 GLU A C 1
ATOM 740 O O . GLU A 1 90 ? -8.076 17.101 14.065 1.00 61.19 90 GLU A O 1
ATOM 745 N N . GLY A 1 91 ? -6.877 15.317 13.498 1.00 67.88 91 GLY A N 1
ATOM 746 C CA . GLY A 1 91 ? -7.900 14.755 12.607 1.00 67.88 91 GLY A CA 1
ATOM 747 C C . GLY A 1 91 ? -8.667 13.590 13.236 1.00 67.88 91 GLY A C 1
ATOM 748 O O . GLY A 1 91 ? -8.214 12.991 14.205 1.00 67.88 91 GLY A O 1
ATOM 749 N N . ASN A 1 92 ? -9.809 13.228 12.646 1.00 82.88 92 ASN A N 1
ATOM 750 C CA . ASN A 1 92 ? -10.535 12.006 12.998 1.00 82.88 92 ASN A CA 1
ATOM 751 C C . ASN A 1 92 ? -9.684 10.771 12.622 1.00 82.88 92 ASN A C 1
ATOM 753 O O . ASN A 1 92 ? -9.334 10.638 11.445 1.00 82.88 92 ASN A O 1
ATOM 757 N N . PRO A 1 93 ? -9.383 9.849 13.556 1.00 86.62 93 PRO A N 1
ATOM 758 C CA . PRO A 1 93 ? -8.543 8.690 13.268 1.00 86.62 93 PRO A CA 1
ATOM 759 C C . PRO A 1 93 ? -9.049 7.776 12.149 1.00 86.62 93 PRO A C 1
ATOM 761 O O . PRO A 1 93 ? -8.245 7.194 11.420 1.00 86.62 93 PRO A O 1
ATOM 764 N N . GLY A 1 94 ? -10.366 7.705 11.944 1.00 86.38 94 GLY A N 1
ATOM 765 C CA . GLY A 1 94 ? -10.941 6.947 10.837 1.00 86.38 94 GLY A CA 1
ATOM 766 C C . GLY A 1 94 ? -10.552 7.513 9.470 1.00 86.38 94 GLY A C 1
ATOM 767 O O . GLY A 1 94 ? -10.384 6.765 8.505 1.00 86.38 94 GLY A O 1
ATOM 768 N N . VAL A 1 95 ? -10.368 8.835 9.380 1.00 89.62 95 VAL A N 1
ATOM 769 C CA . VAL A 1 95 ? -9.895 9.491 8.153 1.00 89.62 95 VAL A CA 1
ATOM 770 C C . VAL A 1 95 ? -8.455 9.086 7.863 1.00 89.62 95 VAL A C 1
ATOM 772 O O . VAL A 1 95 ? -8.116 8.865 6.707 1.00 89.62 95 VAL A O 1
ATOM 775 N N . TRP A 1 96 ? -7.623 8.913 8.893 1.00 90.38 96 TRP A N 1
ATOM 776 C CA . TRP A 1 96 ? -6.220 8.539 8.708 1.00 90.38 96 TRP A CA 1
ATOM 777 C C . TRP A 1 96 ? -6.081 7.162 8.065 1.00 90.38 96 TRP A C 1
ATOM 779 O O . TRP A 1 96 ? -5.307 7.015 7.123 1.00 90.38 96 TRP A O 1
ATOM 789 N N . LEU A 1 97 ? -6.841 6.163 8.535 1.00 92.56 97 LEU A N 1
ATOM 790 C CA . LEU A 1 97 ? -6.803 4.834 7.923 1.00 92.56 97 LEU A CA 1
ATOM 791 C C . LEU A 1 97 ? -7.341 4.893 6.492 1.00 92.56 97 LEU A C 1
ATOM 793 O O . LEU A 1 97 ? -6.694 4.387 5.583 1.00 92.56 97 LEU A O 1
ATOM 797 N N . ARG A 1 98 ? -8.479 5.559 6.265 1.00 92.88 98 ARG A N 1
ATOM 798 C CA . ARG A 1 98 ? -9.033 5.739 4.915 1.00 92.88 98 ARG A CA 1
ATOM 799 C C . ARG A 1 98 ? -8.018 6.363 3.955 1.00 92.88 98 ARG A C 1
ATOM 801 O O . ARG A 1 98 ? -7.854 5.867 2.844 1.00 92.88 98 ARG A O 1
ATOM 808 N N . ASP A 1 99 ? -7.330 7.413 4.385 1.00 91.62 99 ASP A N 1
ATOM 809 C CA . ASP A 1 99 ? -6.359 8.127 3.558 1.00 91.62 99 ASP A CA 1
ATOM 810 C C . ASP A 1 99 ? -5.093 7.295 3.317 1.00 91.62 99 ASP A C 1
ATOM 812 O O . ASP A 1 99 ? -4.532 7.356 2.223 1.00 91.62 99 ASP A O 1
ATOM 816 N N . LEU A 1 100 ? -4.668 6.469 4.283 1.00 93.75 100 LEU A N 1
ATOM 817 C CA . LEU A 1 100 ? -3.595 5.488 4.078 1.00 93.75 100 LEU A CA 1
ATOM 818 C C . LEU A 1 100 ? -3.979 4.494 2.985 1.00 93.75 100 LEU A C 1
ATOM 820 O O . LEU A 1 100 ? -3.216 4.287 2.044 1.00 93.75 100 LEU A O 1
ATOM 824 N N . VAL A 1 101 ? -5.174 3.914 3.085 1.00 94.81 101 VAL A N 1
ATOM 825 C CA . VAL A 1 101 ? -5.669 2.939 2.107 1.00 94.81 101 VAL A CA 1
ATOM 826 C C . VAL A 1 101 ? -5.783 3.569 0.721 1.00 94.81 101 VAL A C 1
ATOM 828 O O . VAL A 1 101 ? -5.328 2.975 -0.253 1.00 94.81 101 VAL A O 1
ATOM 831 N N . ALA A 1 102 ? -6.322 4.786 0.626 1.00 93.50 102 ALA A N 1
ATOM 832 C CA . ALA A 1 102 ? -6.383 5.524 -0.632 1.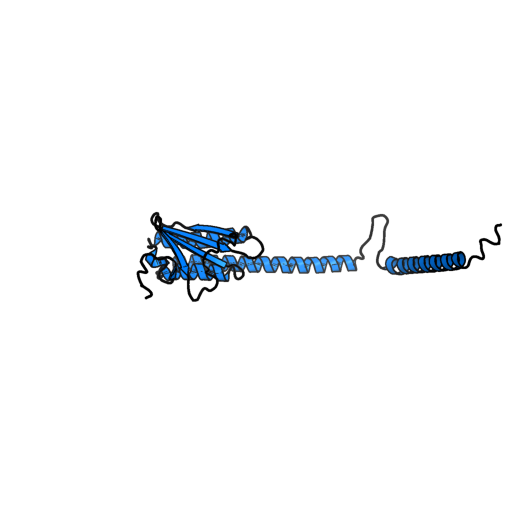00 93.50 102 ALA A CA 1
ATOM 833 C C . ALA A 1 102 ? -4.981 5.795 -1.203 1.00 93.50 102 ALA A C 1
ATOM 835 O O . ALA A 1 102 ? -4.744 5.519 -2.373 1.00 93.50 102 ALA A O 1
ATOM 836 N N . THR A 1 103 ? -4.035 6.242 -0.368 1.00 94.44 103 THR A N 1
ATOM 837 C CA . THR A 1 103 ? -2.642 6.491 -0.780 1.00 94.44 103 THR A CA 1
ATOM 838 C C . THR A 1 103 ? -1.995 5.228 -1.351 1.00 94.44 103 THR A C 1
ATOM 840 O O . THR A 1 103 ? -1.350 5.290 -2.395 1.00 94.44 103 THR A O 1
ATOM 843 N N . ILE A 1 104 ? -2.172 4.080 -0.689 1.00 94.62 104 ILE A N 1
ATOM 844 C CA . ILE A 1 104 ? -1.628 2.798 -1.155 1.00 94.62 104 ILE A CA 1
ATOM 845 C C . ILE A 1 104 ? -2.249 2.423 -2.506 1.00 94.62 104 ILE A C 1
ATOM 847 O O . ILE A 1 104 ? -1.521 2.116 -3.441 1.00 94.62 104 ILE A O 1
ATOM 851 N N . LEU A 1 105 ? -3.574 2.502 -2.643 1.00 93.25 105 LEU A N 1
ATOM 852 C CA . LEU A 1 105 ? -4.267 2.153 -3.891 1.00 93.25 105 LEU A CA 1
ATOM 853 C C . LEU A 1 105 ? -3.977 3.118 -5.056 1.00 93.25 105 LEU A C 1
ATOM 855 O O . LEU A 1 105 ? -4.118 2.733 -6.218 1.00 93.25 105 LEU A O 1
ATOM 859 N N . GLU A 1 106 ? -3.602 4.364 -4.764 1.00 91.94 106 GLU A N 1
ATOM 860 C CA . GLU A 1 106 ? -3.133 5.335 -5.759 1.00 91.94 106 GLU A CA 1
ATOM 861 C C . GLU A 1 106 ? -1.693 5.056 -6.198 1.00 91.94 106 GLU A C 1
ATOM 863 O O . GLU A 1 106 ? -1.393 5.142 -7.388 1.00 91.94 106 GLU A O 1
ATOM 868 N N . ALA A 1 107 ? -0.810 4.709 -5.257 1.00 91.25 107 ALA A N 1
ATOM 869 C CA . ALA A 1 107 ? 0.580 4.364 -5.554 1.00 91.25 107 ALA A CA 1
ATOM 870 C C . ALA A 1 107 ? 0.709 3.018 -6.284 1.00 91.25 107 ALA A C 1
ATOM 872 O O . ALA A 1 107 ? 1.615 2.848 -7.096 1.00 91.25 107 ALA A O 1
ATOM 873 N N . PHE A 1 108 ? -0.227 2.103 -6.027 1.00 90.94 108 PHE A N 1
ATOM 874 C CA . PHE A 1 108 ? -0.282 0.756 -6.585 1.00 90.94 108 PHE A CA 1
ATOM 875 C C . PHE A 1 108 ? -1.610 0.550 -7.336 1.00 90.94 108 PHE A C 1
ATOM 877 O O . PHE A 1 108 ? -2.537 -0.106 -6.848 1.00 90.94 108 PHE A O 1
ATOM 884 N N . PRO A 1 109 ? -1.763 1.166 -8.526 1.00 89.44 109 PRO A N 1
ATOM 885 C CA . PRO A 1 109 ? -3.021 1.162 -9.256 1.00 89.44 109 PRO A CA 1
ATOM 886 C C . PRO A 1 109 ? -3.308 -0.157 -9.983 1.00 89.44 109 PRO A C 1
ATOM 888 O O . PRO A 1 109 ? -4.402 -0.289 -10.535 1.00 89.44 109 PRO A O 1
ATOM 891 N N . LYS A 1 110 ? -2.398 -1.123 -10.043 1.00 89.81 110 LYS A N 1
ATOM 892 C CA . LYS A 1 110 ? -2.679 -2.434 -10.658 1.00 89.81 110 LYS A CA 1
ATOM 893 C C . LYS A 1 110 ? -2.999 -3.495 -9.610 1.00 89.81 110 LYS A C 1
ATOM 895 O O . LYS A 1 110 ? -3.576 -4.527 -9.927 1.00 89.81 110 LYS A O 1
ATOM 900 N N . GLU A 1 111 ? -2.668 -3.208 -8.365 1.00 90.44 111 GLU A N 1
ATOM 901 C CA . GLU A 1 111 ? -2.693 -4.124 -7.251 1.00 90.44 111 GLU A CA 1
ATOM 902 C C . GLU A 1 111 ? -4.049 -4.074 -6.543 1.00 90.44 111 GLU A C 1
ATOM 904 O O . GLU A 1 111 ? -4.757 -3.058 -6.509 1.00 90.44 111 GLU A O 1
ATOM 909 N N . ARG A 1 112 ? -4.417 -5.207 -5.952 1.00 91.25 112 ARG A N 1
ATOM 910 C CA . ARG A 1 112 ? -5.564 -5.326 -5.052 1.00 91.25 112 ARG A CA 1
ATOM 911 C C . ARG A 1 112 ? -5.059 -5.329 -3.619 1.00 91.25 112 ARG A C 1
ATOM 913 O O . ARG A 1 112 ? -4.012 -5.898 -3.332 1.00 91.25 112 ARG A O 1
ATOM 920 N N . LEU A 1 113 ? -5.815 -4.727 -2.714 1.00 93.19 113 LEU A N 1
ATOM 921 C CA . LEU A 1 113 ? -5.472 -4.638 -1.300 1.00 93.19 113 LEU A CA 1
ATOM 922 C C . LEU A 1 113 ? -6.545 -5.338 -0.478 1.00 93.19 113 LEU A C 1
ATOM 924 O O . LEU A 1 113 ? -7.728 -5.108 -0.688 1.00 93.19 113 LEU A O 1
ATOM 928 N N . SER A 1 114 ? -6.149 -6.142 0.496 1.00 92.62 114 SER A N 1
ATOM 929 C CA . SER A 1 114 ? -7.034 -6.615 1.555 1.00 92.62 114 SER A CA 1
ATOM 930 C C . SER A 1 114 ? -6.524 -6.128 2.895 1.00 92.62 114 SER A C 1
ATOM 932 O O . SER A 1 114 ? -5.318 -6.140 3.149 1.00 92.62 114 SER A O 1
ATOM 934 N N . ILE A 1 115 ? -7.451 -5.751 3.773 1.00 94.31 115 ILE A N 1
ATOM 935 C CA . ILE A 1 115 ? -7.130 -5.366 5.143 1.00 94.31 115 ILE A CA 1
ATOM 936 C C . ILE A 1 115 ? -7.968 -6.186 6.108 1.00 94.31 115 ILE A C 1
ATOM 938 O O . ILE A 1 115 ? -9.196 -6.190 6.026 1.00 94.31 115 ILE A O 1
ATOM 942 N N . THR A 1 116 ? -7.294 -6.840 7.047 1.00 92.56 116 THR A N 1
ATOM 943 C CA . THR A 1 116 ? -7.933 -7.629 8.099 1.00 92.56 116 THR A CA 1
ATOM 944 C C . THR A 1 116 ? -7.600 -7.031 9.456 1.00 92.56 116 THR A C 1
ATOM 946 O O . THR A 1 116 ? -6.433 -6.895 9.814 1.00 92.56 116 THR A O 1
ATOM 949 N N . LEU A 1 117 ? -8.621 -6.695 10.234 1.00 93.56 117 LEU A N 1
ATOM 950 C CA . LEU A 1 117 ? -8.494 -6.349 11.643 1.00 93.56 117 LEU A CA 1
ATOM 951 C C . LEU A 1 117 ? -8.565 -7.621 12.485 1.00 93.56 117 LEU A C 1
ATOM 953 O O . LEU A 1 117 ? -9.510 -8.396 12.372 1.00 93.56 117 LEU A O 1
ATOM 957 N N . GLN A 1 118 ? -7.592 -7.798 13.370 1.00 91.44 118 GLN A N 1
ATOM 958 C CA . GLN A 1 118 ? -7.612 -8.799 14.424 1.00 91.44 118 GLN A CA 1
ATOM 959 C C . GLN A 1 118 ? -7.830 -8.126 15.774 1.00 91.44 118 GLN A C 1
ATOM 961 O O . GLN A 1 118 ? -7.011 -7.304 16.178 1.00 91.44 118 GLN A O 1
ATOM 966 N N . GLU A 1 119 ? -8.868 -8.542 16.492 1.00 89.50 119 GLU A N 1
ATOM 967 C CA . GLU A 1 119 ? -9.126 -8.187 17.891 1.00 89.50 119 GLU A CA 1
ATOM 968 C C . GLU A 1 119 ? -9.223 -9.489 18.704 1.00 89.50 119 GLU A C 1
ATOM 970 O O . GLU A 1 119 ? -10.220 -10.215 18.643 1.00 89.50 119 GLU A O 1
ATOM 975 N N . GLY A 1 120 ? -8.155 -9.833 19.429 1.00 86.12 120 GLY A N 1
ATOM 976 C CA . GLY A 1 120 ? -8.028 -11.147 20.071 1.00 86.12 120 GLY A CA 1
ATOM 977 C C . GLY A 1 120 ? -8.128 -12.299 19.058 1.00 86.12 120 GLY A C 1
ATOM 978 O O . GLY A 1 120 ? -7.313 -12.394 18.139 1.00 86.12 120 GLY A O 1
ATOM 979 N N . GLU A 1 121 ? -9.139 -13.155 19.227 1.00 84.50 121 GLU A N 1
ATOM 980 C CA . GLU A 1 121 ? -9.446 -14.289 18.336 1.00 84.50 121 GLU A CA 1
ATOM 981 C C . GLU A 1 121 ? -10.380 -13.914 17.170 1.00 84.50 121 GLU A C 1
ATOM 983 O O . GLU A 1 121 ? -10.616 -14.722 16.273 1.00 84.50 121 GLU A O 1
ATOM 988 N N . LYS A 1 122 ? -10.950 -12.701 17.170 1.00 87.62 122 LYS A N 1
ATOM 989 C CA . LYS A 1 122 ? -11.865 -12.259 16.113 1.00 87.62 122 LYS A CA 1
ATOM 990 C C . LYS A 1 122 ? -11.083 -11.646 14.960 1.00 87.62 122 LYS A C 1
ATOM 992 O O . LYS A 1 122 ? -10.171 -10.847 15.179 1.00 87.62 122 LYS A O 1
ATOM 997 N N . LEU A 1 123 ? -11.488 -11.987 13.740 1.00 88.25 123 LEU A N 1
ATOM 998 C CA . LEU A 1 123 ? -10.954 -11.431 12.503 1.00 88.25 123 LEU A CA 1
ATOM 999 C C . LEU A 1 123 ? -12.085 -10.776 11.715 1.00 88.25 123 LEU A C 1
ATOM 1001 O O . LEU A 1 123 ? -13.113 -11.403 11.463 1.00 88.25 123 LEU A O 1
ATOM 1005 N N . PHE A 1 124 ? -11.870 -9.533 11.306 1.00 90.62 124 PHE A N 1
ATOM 1006 C CA . PHE A 1 124 ? -12.812 -8.748 10.521 1.00 90.62 124 PHE A CA 1
ATOM 1007 C C . PHE A 1 124 ? -12.122 -8.285 9.252 1.00 90.62 124 PHE A C 1
ATOM 1009 O O . PHE A 1 124 ? -11.036 -7.710 9.315 1.00 90.62 124 PHE A O 1
ATOM 1016 N N . VAL A 1 125 ? -12.749 -8.499 8.102 1.00 91.81 125 VAL A N 1
ATOM 1017 C CA . VAL A 1 125 ? -12.231 -7.964 6.839 1.00 91.81 125 VAL A CA 1
ATOM 1018 C C . VAL A 1 125 ? -12.837 -6.588 6.617 1.00 91.81 125 VAL A C 1
ATOM 1020 O O . VAL A 1 125 ? -14.045 -6.404 6.770 1.00 91.81 125 VAL A O 1
ATOM 1023 N N . LEU A 1 126 ? -11.998 -5.615 6.280 1.00 93.69 126 LEU A N 1
ATOM 1024 C CA . LEU A 1 126 ? -12.429 -4.247 6.033 1.00 93.69 126 LEU A CA 1
ATOM 1025 C C . LEU A 1 126 ? -12.826 -4.088 4.568 1.00 93.69 126 LEU A C 1
ATOM 1027 O O . LEU A 1 126 ? -12.089 -4.472 3.662 1.00 93.69 126 LEU A O 1
ATOM 1031 N N . GLN A 1 127 ? -13.967 -3.448 4.346 1.00 92.62 127 GLN A N 1
ATOM 1032 C CA . GLN A 1 127 ? -14.435 -3.025 3.033 1.00 92.62 127 GLN A CA 1
ATOM 1033 C C . GLN A 1 127 ? -14.811 -1.550 3.042 1.00 92.62 127 GLN A C 1
ATOM 1035 O O . GLN A 1 127 ? -15.159 -0.977 4.074 1.00 92.62 127 GLN A O 1
ATOM 1040 N N . HIS A 1 128 ? -14.764 -0.922 1.872 1.00 92.25 128 HIS A N 1
ATOM 1041 C CA . HIS A 1 128 ? -15.179 0.463 1.716 1.00 92.25 128 HIS A CA 1
ATOM 1042 C C . HIS A 1 128 ? -15.827 0.660 0.336 1.00 92.25 128 HIS A C 1
ATOM 1044 O O . HIS A 1 128 ? -15.162 0.416 -0.670 1.00 92.25 128 HIS A O 1
ATOM 1050 N N . PRO A 1 129 ? -17.080 1.155 0.247 1.00 87.25 129 PRO A N 1
ATOM 1051 C CA . PRO A 1 129 ? -17.826 1.230 -1.017 1.00 87.25 129 PRO A CA 1
ATOM 1052 C C . PRO A 1 129 ? -17.133 2.021 -2.134 1.00 87.25 129 PRO A C 1
ATOM 1054 O O . PRO A 1 129 ? -17.317 1.728 -3.309 1.00 87.25 129 PRO A O 1
ATOM 1057 N N . LEU A 1 130 ? -16.341 3.035 -1.768 1.00 90.44 130 LEU A N 1
ATOM 1058 C CA . LEU A 1 130 ? -15.621 3.886 -2.725 1.00 90.44 130 LEU A CA 1
ATOM 1059 C C . LEU A 1 130 ? -14.211 3.385 -3.073 1.00 90.44 130 LEU A C 1
ATOM 1061 O O . LEU A 1 130 ? -13.573 3.953 -3.953 1.00 90.44 130 LEU A O 1
ATOM 1065 N N . LEU A 1 131 ? -13.702 2.356 -2.388 1.00 91.25 131 LEU A N 1
ATOM 1066 C CA . LEU A 1 131 ? -12.357 1.821 -2.612 1.00 91.25 131 LEU A CA 1
ATOM 1067 C C . LEU A 1 131 ? -12.489 0.438 -3.246 1.00 91.25 131 LEU A C 1
ATOM 1069 O O . LEU A 1 131 ? -12.332 -0.580 -2.586 1.00 91.25 131 LEU A O 1
ATOM 1073 N N . SER A 1 132 ? -12.799 0.396 -4.541 1.00 88.12 132 SER A N 1
ATOM 1074 C CA . SER A 1 132 ? -13.149 -0.847 -5.249 1.00 88.12 132 SER A CA 1
ATOM 1075 C C . SER A 1 132 ? -12.031 -1.895 -5.306 1.00 88.12 132 SER A C 1
ATOM 1077 O O . S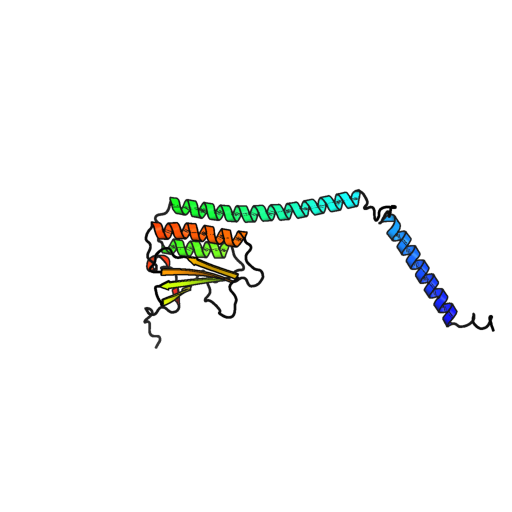ER A 1 132 ? -12.304 -3.065 -5.554 1.00 88.12 132 SER A O 1
ATOM 1079 N N . LYS A 1 133 ? -10.776 -1.484 -5.094 1.00 91.19 133 LYS A N 1
ATOM 1080 C CA . LYS A 1 133 ? -9.607 -2.376 -5.016 1.00 91.19 133 LYS A CA 1
ATOM 1081 C C . LYS A 1 133 ? -9.311 -2.862 -3.597 1.00 91.19 133 LYS A C 1
ATOM 1083 O O . LYS A 1 133 ? -8.398 -3.665 -3.428 1.00 91.19 133 LYS A O 1
ATOM 1088 N N . LEU A 1 134 ? -10.071 -2.396 -2.601 1.00 93.19 134 LEU A N 1
ATOM 1089 C CA . LEU A 1 134 ? -10.100 -2.984 -1.269 1.00 93.19 134 LEU A CA 1
ATOM 1090 C C . LEU A 1 134 ? -11.020 -4.211 -1.306 1.00 93.19 134 LEU A C 1
ATOM 1092 O O . LEU A 1 134 ? -12.245 -4.089 -1.305 1.00 93.19 134 LEU A O 1
ATOM 1096 N N . VAL A 1 135 ? -10.416 -5.388 -1.395 1.00 89.19 135 VAL A N 1
ATOM 1097 C CA . VAL A 1 135 ? -11.093 -6.663 -1.637 1.00 89.19 135 VAL A CA 1
ATOM 1098 C C . VAL A 1 135 ? -11.028 -7.574 -0.416 1.00 89.19 135 VAL A C 1
ATOM 1100 O O . VAL A 1 135 ? -10.196 -7.407 0.472 1.00 89.19 135 VAL A O 1
ATOM 1103 N N . ILE A 1 136 ? -11.915 -8.567 -0.390 1.00 85.62 136 ILE A N 1
ATOM 1104 C CA . ILE A 1 136 ? -11.841 -9.669 0.574 1.00 85.62 136 ILE A CA 1
ATOM 1105 C C . ILE A 1 136 ? -10.712 -10.613 0.127 1.00 85.62 136 ILE A C 1
ATOM 1107 O O . ILE A 1 136 ? -10.592 -10.835 -1.081 1.00 85.62 136 ILE A O 1
ATOM 1111 N N . PRO A 1 137 ? -9.901 -11.170 1.051 1.00 78.75 137 PRO A N 1
ATOM 1112 C CA . PRO A 1 137 ? -8.887 -12.158 0.703 1.00 78.75 137 PRO A CA 1
ATOM 1113 C C . PRO A 1 137 ? -9.500 -13.317 -0.084 1.00 78.75 137 PRO A C 1
ATOM 1115 O O . PRO A 1 137 ? -10.469 -13.931 0.368 1.00 78.75 137 PRO A O 1
ATOM 1118 N N . ASP A 1 138 ? -8.913 -13.631 -1.233 1.00 68.94 138 ASP A N 1
ATOM 1119 C CA . ASP A 1 138 ? -9.238 -14.831 -1.994 1.00 68.94 138 ASP A CA 1
ATOM 1120 C C . ASP A 1 138 ? -8.130 -15.856 -1.749 1.00 68.94 138 ASP A C 1
ATOM 1122 O O . ASP A 1 138 ? -6.992 -15.653 -2.162 1.00 68.94 138 ASP A O 1
ATOM 1126 N N . GLY A 1 139 ? -8.453 -16.955 -1.064 1.00 62.19 139 GLY A N 1
ATOM 1127 C CA . GLY A 1 139 ? -7.480 -17.996 -0.713 1.00 62.19 139 GLY A CA 1
ATOM 1128 C C . GLY A 1 139 ? -6.850 -18.707 -1.917 1.00 62.19 139 GLY A C 1
ATOM 1129 O O . GLY A 1 139 ? -5.919 -19.488 -1.733 1.00 62.19 139 GLY A O 1
ATOM 1130 N N . ALA A 1 140 ? -7.345 -18.464 -3.135 1.00 61.34 140 ALA A N 1
ATOM 1131 C CA . ALA A 1 140 ? -6.745 -18.962 -4.369 1.00 61.34 140 ALA A CA 1
ATOM 1132 C C . ALA A 1 140 ? -5.610 -18.071 -4.909 1.00 61.34 140 ALA A C 1
ATOM 1134 O O . ALA A 1 140 ? -4.824 -18.533 -5.739 1.00 61.34 140 ALA A O 1
ATOM 1135 N N . VAL A 1 141 ? -5.516 -16.814 -4.464 1.00 67.88 141 VAL A N 1
ATOM 1136 C CA . VAL A 1 141 ? -4.525 -15.843 -4.946 1.00 67.88 141 VAL A CA 1
ATOM 1137 C C . VAL A 1 141 ? -3.442 -15.679 -3.887 1.00 67.88 141 VAL A C 1
ATOM 1139 O O . VAL A 1 141 ? -3.721 -15.246 -2.773 1.00 67.88 141 VAL A O 1
ATOM 1142 N N . ALA A 1 142 ? -2.201 -16.019 -4.236 1.00 72.19 142 ALA A N 1
ATOM 1143 C CA . ALA A 1 142 ? -1.065 -15.788 -3.352 1.00 72.19 142 ALA A CA 1
ATOM 1144 C C . ALA A 1 142 ? -0.833 -14.282 -3.174 1.00 72.19 142 ALA A C 1
ATOM 1146 O O . ALA A 1 142 ? -0.820 -13.532 -4.155 1.00 72.19 142 ALA A O 1
ATOM 1147 N N . GLU A 1 143 ? -0.643 -13.837 -1.934 1.00 76.69 143 GLU A N 1
ATOM 1148 C CA . GLU A 1 143 ? -0.248 -12.463 -1.664 1.00 76.69 143 GLU A CA 1
ATOM 1149 C C . GLU A 1 143 ? 1.160 -12.182 -2.197 1.00 76.69 143 GLU A C 1
ATOM 1151 O O . GLU A 1 143 ? 2.075 -13.003 -2.116 1.00 76.69 143 GLU A O 1
ATOM 1156 N N . THR A 1 144 ? 1.337 -10.982 -2.733 1.00 81.06 144 THR A N 1
ATOM 1157 C CA . THR A 1 144 ? 2.638 -10.486 -3.180 1.00 81.06 144 THR A CA 1
ATOM 1158 C C . THR A 1 144 ? 3.405 -9.855 -2.026 1.00 81.06 144 THR A C 1
ATOM 1160 O O . THR A 1 144 ? 4.629 -9.920 -1.980 1.00 81.06 144 THR A O 1
ATOM 1163 N N . PHE A 1 145 ? 2.683 -9.251 -1.084 1.00 87.75 145 PHE A N 1
ATOM 1164 C CA . PHE A 1 145 ? 3.251 -8.635 0.106 1.00 87.75 145 PHE A CA 1
ATOM 1165 C C . PHE A 1 145 ? 2.247 -8.665 1.252 1.00 87.75 145 PHE A C 1
ATOM 1167 O O . PHE A 1 145 ? 1.057 -8.407 1.059 1.00 87.75 145 PHE A O 1
ATOM 1174 N N . GLY A 1 146 ? 2.748 -8.946 2.454 1.00 89.38 146 GLY A N 1
ATOM 1175 C CA . GLY A 1 146 ? 1.969 -8.992 3.683 1.00 89.38 146 GLY A CA 1
ATOM 1176 C C . GLY A 1 146 ? 2.645 -8.200 4.794 1.00 89.38 146 GLY A C 1
ATOM 1177 O O . GLY A 1 146 ? 3.816 -8.419 5.101 1.00 89.38 146 GLY A O 1
ATOM 1178 N N . LEU A 1 147 ? 1.893 -7.309 5.436 1.00 91.44 147 LEU A N 1
ATOM 1179 C CA . LEU A 1 147 ? 2.369 -6.499 6.551 1.00 91.44 147 LEU A CA 1
ATOM 1180 C C . LEU A 1 147 ? 1.399 -6.567 7.722 1.00 91.44 147 LEU A C 1
ATOM 1182 O O . LEU A 1 147 ? 0.209 -6.291 7.588 1.00 91.44 147 LEU A O 1
ATOM 1186 N N . LYS A 1 148 ? 1.934 -6.870 8.904 1.00 92.88 148 LYS A N 1
ATOM 1187 C CA . LYS A 1 148 ? 1.203 -6.779 10.165 1.00 92.88 148 LYS A CA 1
ATOM 1188 C C . LYS A 1 148 ? 1.573 -5.493 10.886 1.00 92.88 148 LYS A C 1
ATOM 1190 O O . LYS A 1 148 ? 2.707 -5.331 11.330 1.00 92.88 148 LYS A O 1
ATOM 1195 N N . LEU A 1 149 ? 0.584 -4.641 11.098 1.00 90.94 149 LEU A N 1
ATOM 1196 C CA . LEU A 1 149 ? 0.692 -3.446 11.913 1.00 90.94 149 LEU A CA 1
ATOM 1197 C C . LEU A 1 149 ? 0.026 -3.650 13.265 1.00 90.94 149 LEU A C 1
ATOM 1199 O O . LEU A 1 149 ? -1.160 -3.963 13.366 1.00 90.94 149 LEU A O 1
ATOM 1203 N N . ARG A 1 150 ? 0.806 -3.461 14.326 1.00 87.75 150 ARG A N 1
ATOM 1204 C CA . ARG A 1 150 ? 0.337 -3.558 15.706 1.00 87.75 150 ARG A CA 1
ATOM 1205 C C . ARG A 1 150 ? 0.760 -2.306 16.461 1.00 87.75 150 ARG A C 1
ATOM 1207 O O . ARG A 1 150 ? 1.917 -2.175 16.837 1.00 87.75 150 ARG A O 1
ATOM 1214 N N . PHE A 1 151 ? -0.196 -1.415 16.697 1.00 80.38 151 PHE A N 1
ATOM 1215 C CA . PHE A 1 151 ? 0.029 -0.152 17.416 1.00 80.38 151 PHE A CA 1
ATOM 1216 C C . PHE A 1 151 ? -0.229 -0.292 18.919 1.00 80.38 151 PHE A C 1
ATOM 1218 O O . PHE A 1 151 ? 0.316 0.452 19.732 1.00 80.38 151 PHE A O 1
ATOM 1225 N N . ARG A 1 152 ? -1.074 -1.259 19.293 1.00 79.12 152 ARG A N 1
ATOM 1226 C CA . ARG A 1 152 ? -1.456 -1.575 20.668 1.00 79.12 152 ARG A CA 1
ATOM 1227 C C . ARG A 1 152 ? -1.614 -3.095 20.836 1.00 79.12 152 ARG A C 1
ATOM 1229 O O . ARG A 1 152 ? -1.760 -3.802 19.842 1.00 79.12 152 ARG A O 1
ATOM 1236 N N . PRO A 1 153 ? -1.542 -3.641 22.062 1.00 81.44 153 PRO A N 1
ATOM 1237 C CA . PRO A 1 153 ? -1.622 -5.089 22.272 1.00 81.44 153 PRO A CA 1
ATOM 1238 C C . PRO A 1 153 ? -3.010 -5.692 21.996 1.00 81.44 153 PRO A C 1
ATOM 1240 O O . PRO A 1 153 ? -3.102 -6.895 21.764 1.00 81.44 153 PRO A O 1
ATOM 1243 N N . ASP A 1 154 ? -4.068 -4.881 22.014 1.00 86.12 154 ASP A N 1
ATOM 1244 C CA . ASP A 1 154 ? -5.469 -5.295 21.888 1.00 86.12 154 ASP A CA 1
ATOM 1245 C C . ASP A 1 154 ? -5.904 -5.606 20.450 1.00 86.12 154 ASP A C 1
ATOM 1247 O O . ASP A 1 154 ? -6.798 -6.430 20.255 1.00 86.12 154 ASP A O 1
ATOM 1251 N N . TYR A 1 155 ? -5.251 -5.021 19.442 1.00 90.19 155 TYR A N 1
ATOM 1252 C CA . TYR A 1 155 ? -5.583 -5.287 18.045 1.00 90.19 155 TYR A CA 1
ATOM 1253 C C . TYR A 1 155 ? -4.377 -5.238 17.100 1.00 90.19 155 TYR A C 1
ATOM 1255 O O . TYR A 1 155 ? -3.308 -4.719 17.423 1.00 90.19 155 TYR A O 1
ATOM 1263 N N . ALA A 1 156 ? -4.543 -5.805 15.908 1.00 92.69 156 ALA A N 1
ATOM 1264 C CA . ALA A 1 156 ? -3.592 -5.686 14.807 1.00 92.69 156 ALA A CA 1
ATOM 1265 C C . ALA A 1 156 ? -4.331 -5.513 13.478 1.00 92.69 156 ALA A C 1
ATOM 1267 O O . ALA A 1 156 ? -5.395 -6.092 13.283 1.00 92.69 156 ALA A O 1
ATOM 1268 N N . LEU A 1 157 ? -3.752 -4.746 12.561 1.00 93.69 157 LEU A N 1
ATOM 1269 C CA . LEU A 1 157 ? -4.194 -4.664 11.174 1.00 93.69 157 LEU A CA 1
ATOM 1270 C C . LEU A 1 157 ? -3.222 -5.450 10.299 1.00 93.69 157 LEU A C 1
ATOM 1272 O O . LEU A 1 157 ? -2.010 -5.286 10.413 1.00 93.69 157 LEU A O 1
ATOM 1276 N N . TYR A 1 158 ? -3.749 -6.279 9.415 1.00 92.44 158 TYR A N 1
ATOM 1277 C CA . TYR A 1 158 ? -2.982 -7.004 8.415 1.00 92.44 158 TYR A CA 1
ATOM 1278 C C . TYR A 1 158 ? -3.308 -6.434 7.048 1.00 92.44 158 TYR A C 1
ATOM 1280 O O . TYR A 1 158 ? -4.475 -6.394 6.673 1.00 92.44 158 TYR A O 1
ATOM 1288 N N . PHE A 1 159 ? -2.287 -5.995 6.328 1.00 92.88 159 PHE A N 1
ATOM 1289 C CA . PHE A 1 159 ? -2.374 -5.477 4.972 1.00 92.88 159 PHE A CA 1
ATOM 1290 C C . PHE A 1 159 ? -1.795 -6.525 4.033 1.00 92.88 159 PHE A C 1
ATOM 1292 O O . PHE A 1 159 ? -0.663 -6.961 4.232 1.00 92.88 159 PHE A O 1
ATOM 1299 N N . TYR A 1 160 ? -2.562 -6.906 3.019 1.00 91.12 160 TYR A N 1
ATOM 1300 C CA . TYR A 1 160 ? -2.146 -7.858 1.997 1.00 91.12 160 TYR A CA 1
ATOM 1301 C C . TYR A 1 160 ? -2.331 -7.233 0.625 1.00 91.12 160 TYR A C 1
ATOM 1303 O O . TYR A 1 160 ? -3.455 -6.880 0.264 1.00 91.12 160 TYR A O 1
ATOM 1311 N N . LEU A 1 161 ? -1.241 -7.086 -0.122 1.00 91.44 161 LEU A N 1
ATOM 1312 C CA . LEU A 1 161 ? -1.289 -6.669 -1.517 1.00 91.44 161 LEU A CA 1
ATOM 1313 C C . LEU A 1 161 ? -1.195 -7.897 -2.421 1.00 91.44 161 LEU A C 1
ATOM 1315 O O . LEU A 1 161 ? -0.353 -8.770 -2.212 1.00 91.44 161 LEU A O 1
ATOM 1319 N N . TYR A 1 162 ? -2.041 -7.919 -3.444 1.00 88.12 162 TYR A N 1
ATOM 1320 C CA . TYR A 1 162 ? -2.067 -8.934 -4.487 1.00 88.12 162 TYR A CA 1
ATOM 1321 C C . TYR A 1 162 ? -1.772 -8.256 -5.824 1.00 88.12 162 TYR A C 1
ATOM 1323 O O . TYR A 1 162 ? -2.530 -7.382 -6.258 1.00 88.12 162 TYR A O 1
ATOM 1331 N N . ALA A 1 163 ? -0.682 -8.660 -6.464 1.00 82.31 163 ALA A N 1
ATOM 1332 C CA . ALA A 1 163 ? -0.355 -8.310 -7.836 1.00 82.31 163 ALA A CA 1
ATOM 1333 C C . ALA A 1 163 ? -0.688 -9.495 -8.751 1.00 82.31 163 ALA A C 1
ATOM 1335 O O . ALA A 1 163 ? -0.421 -10.647 -8.408 1.00 82.31 163 ALA A O 1
ATOM 1336 N N . ASP A 1 164 ? -1.287 -9.214 -9.909 1.00 71.38 164 ASP A N 1
ATOM 1337 C CA . ASP A 1 164 ? -1.676 -10.263 -10.857 1.00 71.38 164 ASP A CA 1
ATOM 1338 C C . ASP A 1 164 ? -0.455 -10.836 -11.609 1.00 71.38 164 ASP A C 1
ATOM 1340 O O . ASP A 1 164 ? -0.427 -12.026 -11.916 1.00 71.38 164 ASP A O 1
ATOM 1344 N N . GLU A 1 165 ? 0.582 -10.023 -11.854 1.00 72.00 165 GLU A N 1
ATOM 1345 C CA . GLU A 1 165 ? 1.849 -10.439 -12.469 1.00 72.00 165 GLU A CA 1
ATOM 1346 C C . GLU A 1 165 ? 3.026 -9.630 -11.905 1.00 72.00 165 GLU A C 1
ATOM 1348 O O . GLU A 1 165 ? 2.968 -8.404 -11.839 1.00 72.00 165 GLU A O 1
ATOM 1353 N N . GLY A 1 166 ? 4.119 -10.316 -11.557 1.00 67.88 166 GLY A N 1
ATOM 1354 C CA . GLY A 1 166 ? 5.317 -9.686 -10.997 1.00 67.88 166 GLY A CA 1
ATOM 1355 C C . GLY A 1 166 ? 5.190 -9.377 -9.503 1.00 67.88 166 GLY A C 1
ATOM 1356 O O . GLY A 1 166 ? 4.140 -8.983 -9.007 1.00 67.88 166 GLY A O 1
ATOM 1357 N N . GLY A 1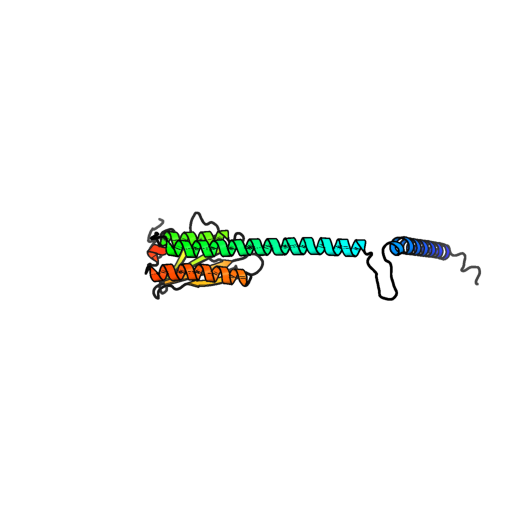 167 ? 6.271 -9.620 -8.762 1.00 77.50 167 GLY A N 1
ATOM 1358 C CA . GLY A 1 167 ? 6.347 -9.265 -7.348 1.00 77.50 167 GLY A CA 1
ATOM 1359 C C . GLY A 1 167 ? 6.517 -7.760 -7.134 1.00 77.50 167 GLY A C 1
ATOM 1360 O O . GLY A 1 167 ? 6.838 -7.027 -8.069 1.00 77.50 167 GLY A O 1
ATOM 1361 N N . LEU A 1 168 ? 6.367 -7.307 -5.889 1.00 84.75 168 LEU A N 1
ATOM 1362 C CA . LEU A 1 168 ? 6.775 -5.956 -5.506 1.00 84.75 168 LEU A CA 1
ATOM 1363 C C . LEU A 1 168 ? 8.302 -5.846 -5.555 1.00 84.75 168 LEU A C 1
ATOM 1365 O O . LEU A 1 168 ? 9.023 -6.784 -5.209 1.00 84.75 168 LEU A O 1
ATOM 1369 N N . SER A 1 169 ? 8.808 -4.699 -6.010 1.00 88.44 169 SER A N 1
ATOM 1370 C CA . SER A 1 169 ? 10.240 -4.426 -5.918 1.00 88.44 169 SER A CA 1
ATOM 1371 C C . SER A 1 169 ? 10.624 -4.146 -4.464 1.00 88.44 169 SER A C 1
ATOM 1373 O O . SER A 1 169 ? 9.807 -3.673 -3.674 1.00 88.44 169 SER A O 1
ATOM 1375 N N . ALA A 1 170 ? 11.900 -4.335 -4.118 1.00 89.50 170 ALA A N 1
ATOM 1376 C CA . ALA A 1 170 ? 12.385 -3.973 -2.789 1.00 89.50 170 ALA A CA 1
ATOM 1377 C C . ALA A 1 170 ? 12.099 -2.495 -2.460 1.00 89.50 170 ALA A C 1
ATOM 1379 O O . ALA A 1 170 ? 11.768 -2.176 -1.325 1.00 89.50 170 ALA A O 1
ATOM 1380 N N . ILE A 1 171 ? 12.184 -1.584 -3.436 1.00 89.88 171 ILE A N 1
ATOM 1381 C CA . ILE A 1 171 ? 11.905 -0.156 -3.216 1.00 89.88 171 ILE A CA 1
ATOM 1382 C C . ILE A 1 171 ? 10.429 0.057 -2.852 1.00 89.88 171 ILE A C 1
ATOM 1384 O O . ILE A 1 171 ? 10.130 0.818 -1.932 1.00 89.88 171 ILE A O 1
ATOM 1388 N N . ASP A 1 172 ? 9.515 -0.648 -3.519 1.00 90.75 172 ASP A N 1
ATOM 1389 C CA . ASP A 1 172 ? 8.080 -0.558 -3.242 1.00 90.75 172 ASP A CA 1
ATOM 1390 C C . ASP A 1 172 ? 7.718 -1.130 -1.868 1.00 90.75 172 ASP A C 1
ATOM 1392 O O . ASP A 1 172 ? 6.923 -0.532 -1.139 1.00 90.75 172 ASP A O 1
ATOM 1396 N N . GLU A 1 173 ? 8.347 -2.239 -1.471 1.00 92.19 173 GLU A N 1
ATOM 1397 C CA . GLU A 1 173 ? 8.197 -2.798 -0.124 1.00 92.19 173 GLU A CA 1
ATOM 1398 C C . GLU A 1 173 ? 8.652 -1.798 0.947 1.00 92.19 173 GLU A C 1
ATOM 1400 O O . GLU A 1 173 ? 7.921 -1.533 1.903 1.00 92.19 173 GLU A O 1
ATOM 1405 N N . HIS A 1 174 ? 9.830 -1.183 0.777 1.00 93.06 174 HIS A N 1
ATOM 1406 C CA . HIS A 1 174 ? 10.332 -0.175 1.716 1.00 93.06 174 HIS A CA 1
ATOM 1407 C C . HIS A 1 174 ? 9.423 1.054 1.761 1.00 93.06 174 HIS A C 1
ATOM 1409 O O . HIS A 1 174 ? 9.161 1.584 2.841 1.00 93.06 174 HIS A O 1
ATOM 1415 N N . PHE A 1 175 ? 8.907 1.492 0.614 1.00 93.50 175 PHE A N 1
ATOM 1416 C CA . PHE A 1 175 ? 7.954 2.593 0.543 1.00 93.50 175 PHE A CA 1
ATOM 1417 C C . PHE A 1 175 ? 6.682 2.297 1.353 1.00 93.50 175 PHE A C 1
ATOM 1419 O O . PHE A 1 175 ? 6.284 3.121 2.182 1.00 93.50 175 PHE A O 1
ATOM 1426 N N . LEU A 1 176 ? 6.088 1.109 1.193 1.00 93.94 176 LEU A N 1
ATOM 1427 C CA . LEU A 1 176 ? 4.928 0.671 1.979 1.00 93.94 176 LEU A CA 1
ATOM 1428 C C . LEU A 1 176 ? 5.238 0.621 3.478 1.00 93.94 176 LEU A C 1
ATOM 1430 O O . LEU A 1 176 ? 4.466 1.146 4.283 1.00 93.94 176 LEU A O 1
ATOM 1434 N N . LEU A 1 177 ? 6.382 0.044 3.854 1.00 94.00 177 LEU A N 1
ATOM 1435 C CA . LEU A 1 177 ? 6.820 -0.022 5.249 1.00 94.00 177 LEU A CA 1
ATOM 1436 C C . LEU A 1 177 ? 6.957 1.374 5.865 1.00 94.00 177 LEU A C 1
ATOM 1438 O O . LEU A 1 177 ? 6.454 1.597 6.963 1.00 94.00 177 LEU A O 1
ATOM 1442 N N . ILE A 1 178 ? 7.565 2.328 5.154 1.00 93.62 178 ILE A N 1
ATOM 1443 C CA . ILE A 1 178 ? 7.716 3.712 5.626 1.00 93.62 178 ILE A CA 1
ATOM 1444 C C . ILE A 1 178 ? 6.347 4.364 5.849 1.00 93.62 178 ILE A C 1
ATOM 1446 O O . ILE A 1 178 ? 6.127 4.974 6.896 1.00 93.62 178 ILE A O 1
ATOM 1450 N N . LEU A 1 179 ? 5.411 4.235 4.901 1.00 93.56 179 LEU A N 1
ATOM 1451 C CA . LEU A 1 179 ? 4.065 4.801 5.054 1.00 93.56 179 LEU A CA 1
ATOM 1452 C C . LEU A 1 179 ? 3.341 4.221 6.268 1.00 93.56 179 LEU A C 1
ATOM 1454 O O . LEU A 1 179 ? 2.756 4.958 7.067 1.00 93.56 179 LEU A O 1
ATOM 1458 N N . CYS A 1 180 ? 3.399 2.902 6.416 1.00 92.69 180 CYS A N 1
ATOM 1459 C CA . CYS A 1 180 ? 2.748 2.203 7.506 1.00 92.69 180 CYS A CA 1
ATOM 1460 C C . CYS A 1 180 ? 3.396 2.491 8.869 1.00 92.69 180 CYS A C 1
ATOM 1462 O O . CYS A 1 180 ? 2.675 2.575 9.863 1.00 92.69 180 CYS A O 1
ATOM 1464 N N . GLU A 1 181 ? 4.711 2.712 8.918 1.00 91.81 181 GLU A N 1
ATOM 1465 C CA . GLU A 1 181 ? 5.430 3.139 10.124 1.00 91.81 181 GLU A CA 1
ATOM 1466 C C . GLU A 1 181 ? 5.024 4.561 10.538 1.00 91.81 181 GLU A C 1
ATOM 1468 O O . GLU A 1 181 ? 4.684 4.800 11.697 1.00 91.81 181 GLU A O 1
ATOM 1473 N N . ILE A 1 182 ? 4.965 5.503 9.586 1.00 91.31 182 ILE A N 1
ATOM 1474 C CA . ILE A 1 182 ? 4.519 6.882 9.852 1.00 91.31 182 ILE A CA 1
ATOM 1475 C C . ILE A 1 182 ? 3.081 6.890 10.384 1.00 91.31 182 ILE A C 1
ATOM 1477 O O . ILE A 1 182 ? 2.779 7.556 11.381 1.00 91.31 182 ILE A O 1
ATOM 1481 N N . PHE A 1 183 ? 2.188 6.142 9.733 1.00 91.19 183 PHE A N 1
ATOM 1482 C CA . PHE A 1 183 ? 0.811 5.979 10.189 1.00 91.19 183 PHE A CA 1
ATOM 1483 C C . PHE A 1 183 ? 0.750 5.344 11.583 1.00 91.19 183 PHE A C 1
ATOM 1485 O O . PHE A 1 183 ? 0.034 5.836 12.459 1.00 91.19 183 PHE A O 1
ATOM 1492 N N . GLY A 1 184 ? 1.521 4.279 11.805 1.00 89.75 184 GLY A N 1
ATOM 1493 C CA . GLY A 1 184 ? 1.511 3.532 13.052 1.00 89.75 184 GLY A CA 1
ATOM 1494 C C . GLY A 1 184 ? 2.008 4.331 14.243 1.00 89.75 184 GLY A C 1
ATOM 1495 O O . GLY A 1 184 ? 1.340 4.347 15.280 1.00 89.75 184 GLY A O 1
ATOM 1496 N N . GLY A 1 185 ? 3.100 5.077 14.072 1.00 88.88 185 GLY A N 1
ATOM 1497 C CA . GLY A 1 185 ? 3.588 6.012 15.082 1.00 88.88 185 GLY A CA 1
ATOM 1498 C C . GLY A 1 185 ? 2.526 7.047 15.463 1.00 88.88 185 GLY A C 1
ATOM 1499 O O . GLY A 1 185 ? 2.354 7.349 16.645 1.00 88.88 185 GLY A O 1
ATOM 1500 N N . LYS A 1 186 ? 1.735 7.527 14.489 1.00 87.69 186 LYS A N 1
ATOM 1501 C CA . LYS A 1 186 ? 0.650 8.491 14.744 1.00 87.69 186 LYS A CA 1
ATOM 1502 C C . LYS A 1 186 ? -0.491 7.865 15.533 1.00 87.69 186 LYS A C 1
ATOM 1504 O O . LYS A 1 186 ? -0.922 8.428 16.539 1.00 87.69 186 LYS A O 1
ATOM 1509 N N . ALA A 1 187 ? -0.973 6.706 15.085 1.00 88.12 187 ALA A N 1
ATOM 1510 C CA . ALA A 1 187 ? -2.064 5.989 15.739 1.00 88.12 187 ALA A CA 1
ATOM 1511 C C . ALA A 1 187 ? -1.698 5.606 17.183 1.00 88.12 187 ALA A C 1
ATOM 1513 O O . ALA A 1 187 ? -2.519 5.752 18.092 1.00 88.12 187 ALA A O 1
ATOM 1514 N N . GLN A 1 188 ? -0.449 5.185 17.405 1.00 89.00 188 GLN A N 1
ATOM 1515 C CA . GLN A 1 188 ? 0.067 4.857 18.730 1.00 89.00 188 GLN A CA 1
ATOM 1516 C C . GLN A 1 188 ? 0.165 6.094 19.631 1.00 89.00 188 GLN A C 1
ATOM 1518 O O . GLN A 1 188 ? -0.323 6.054 20.760 1.00 89.00 188 GLN A O 1
ATOM 1523 N N . ALA A 1 189 ? 0.749 7.194 19.143 1.00 88.31 189 ALA A N 1
ATOM 1524 C CA . ALA A 1 189 ? 0.901 8.427 19.918 1.00 88.31 189 ALA A CA 1
ATOM 1525 C C . ALA A 1 189 ? -0.451 9.038 20.327 1.00 88.31 189 ALA A C 1
ATOM 1527 O O . ALA A 1 189 ? -0.585 9.556 21.434 1.00 88.31 189 ALA A O 1
ATOM 1528 N N . ALA A 1 190 ? -1.461 8.939 19.459 1.00 87.25 190 ALA A N 1
ATOM 1529 C CA . ALA A 1 190 ? -2.816 9.406 19.741 1.00 87.25 190 ALA A CA 1
ATOM 1530 C C . ALA A 1 190 ? -3.649 8.425 20.595 1.00 87.25 190 ALA A C 1
ATOM 1532 O O . ALA A 1 190 ? -4.763 8.759 20.988 1.00 87.25 190 ALA A O 1
ATOM 1533 N N . GLY A 1 191 ? -3.135 7.226 20.900 1.00 87.19 191 GLY A N 1
ATOM 1534 C CA . GLY A 1 191 ? -3.820 6.247 21.750 1.00 87.19 191 GLY A CA 1
ATOM 1535 C C . GLY A 1 191 ? -5.102 5.664 21.144 1.00 87.19 191 GLY A C 1
ATOM 1536 O O . GLY A 1 191 ? -5.952 5.169 21.886 1.00 87.19 191 GLY A O 1
ATOM 1537 N N . VAL A 1 192 ? -5.228 5.697 19.817 1.00 88.19 192 VAL A N 1
ATOM 1538 C CA . VAL A 1 192 ? -6.471 5.415 19.087 1.00 88.19 192 VAL A CA 1
ATOM 1539 C C . VAL A 1 192 ? -6.951 3.975 19.293 1.00 88.19 192 VAL A C 1
ATOM 1541 O O . VAL A 1 192 ? -6.169 3.013 19.254 1.00 88.19 192 VAL A O 1
ATOM 1544 N N . THR A 1 193 ? -8.257 3.819 19.483 1.00 90.19 193 THR A N 1
ATOM 1545 C CA . THR A 1 193 ? -8.933 2.517 19.534 1.00 90.19 193 THR A CA 1
ATOM 1546 C C . THR A 1 193 ? -9.227 1.983 18.130 1.00 90.19 193 THR A C 1
ATOM 1548 O O . THR A 1 193 ? -9.396 2.740 17.176 1.00 90.19 193 THR A O 1
ATOM 1551 N N . TRP A 1 194 ? -9.344 0.663 17.972 1.00 89.31 194 TRP A N 1
ATOM 1552 C CA . TRP A 1 194 ? -9.648 0.097 16.653 1.00 89.31 194 TRP A CA 1
ATOM 1553 C C . TRP A 1 194 ? -10.988 0.602 16.093 1.00 89.31 194 TRP A C 1
ATOM 1555 O O . TRP A 1 194 ? -11.079 0.856 14.895 1.00 89.31 194 TRP A O 1
ATOM 1565 N N . ASN A 1 195 ? -11.991 0.819 16.956 1.00 90.38 195 ASN A N 1
ATOM 1566 C CA . ASN A 1 195 ? -13.311 1.337 16.581 1.00 90.38 195 ASN A CA 1
ATOM 1567 C C . ASN A 1 195 ? -13.219 2.697 15.880 1.00 90.38 195 ASN A C 1
ATOM 1569 O O . ASN A 1 195 ? -13.925 2.945 14.906 1.00 90.38 195 ASN A O 1
ATOM 1573 N N . GLU A 1 196 ? -12.333 3.572 16.356 1.00 91.56 196 GLU A N 1
ATOM 1574 C CA . GLU A 1 196 ? -12.116 4.890 15.757 1.00 91.56 196 GLU A CA 1
ATOM 1575 C C . GLU A 1 196 ? -11.392 4.778 14.412 1.00 91.56 196 GLU A C 1
ATOM 1577 O O . GLU A 1 196 ? -11.764 5.463 13.462 1.00 91.56 196 GLU A O 1
ATOM 1582 N N . LEU A 1 197 ? -10.395 3.889 14.301 1.00 90.50 197 LEU A N 1
ATOM 1583 C CA . LEU A 1 197 ? -9.642 3.683 13.057 1.00 90.50 197 LEU A CA 1
ATOM 1584 C C . LEU A 1 197 ? -10.512 3.141 11.923 1.00 90.50 197 LEU A C 1
ATOM 1586 O O . LEU A 1 197 ? -10.368 3.563 10.778 1.00 90.50 197 LEU A O 1
ATOM 1590 N N . VAL A 1 198 ? -11.406 2.201 12.224 1.00 92.69 198 VAL A N 1
ATOM 1591 C CA . VAL A 1 198 ? -12.218 1.532 11.198 1.00 92.69 198 VAL A CA 1
ATOM 1592 C C . VAL A 1 198 ? -13.573 2.201 10.976 1.00 92.69 198 VAL A C 1
ATOM 1594 O O . VAL A 1 198 ? -14.385 1.674 10.228 1.00 92.69 198 VAL A O 1
ATOM 1597 N N . ALA A 1 199 ? -13.820 3.374 11.568 1.00 92.25 199 ALA A N 1
ATOM 1598 C CA . ALA A 1 199 ? -15.132 4.030 11.579 1.00 92.25 199 ALA A CA 1
ATOM 1599 C C . ALA A 1 199 ? -15.742 4.295 10.186 1.00 92.25 199 ALA A C 1
ATOM 1601 O O . ALA A 1 199 ? -16.961 4.380 10.056 1.00 92.25 199 ALA A O 1
ATOM 1602 N N . TYR A 1 200 ? -14.914 4.429 9.144 1.00 92.12 200 TYR A N 1
ATOM 1603 C CA . TYR A 1 200 ? -15.374 4.612 7.759 1.00 92.12 200 TYR A CA 1
ATOM 1604 C C . TYR A 1 200 ? -15.444 3.312 6.949 1.00 92.12 200 TYR A C 1
ATOM 1606 O O . TYR A 1 200 ? -15.805 3.346 5.775 1.00 92.12 200 TYR A O 1
ATOM 1614 N N . PHE A 1 201 ? -15.105 2.174 7.548 1.00 93.25 201 PHE A N 1
ATOM 1615 C CA . PHE A 1 201 ? -15.064 0.878 6.887 1.00 93.25 201 PHE A CA 1
ATOM 1616 C C . PHE A 1 201 ? -16.232 0.003 7.331 1.00 93.25 201 PHE A C 1
ATOM 1618 O O . PHE A 1 201 ? -16.670 0.018 8.479 1.00 93.25 201 PHE A O 1
ATOM 1625 N N . GLN A 1 202 ? -16.717 -0.800 6.396 1.00 91.56 202 GLN A N 1
ATOM 1626 C CA . GLN A 1 202 ? -17.614 -1.905 6.686 1.00 91.56 202 GLN A CA 1
ATOM 1627 C C . GLN A 1 202 ? -16.782 -3.090 7.173 1.00 91.56 202 GLN A C 1
ATOM 1629 O O . GLN A 1 202 ? -15.761 -3.426 6.573 1.00 91.56 202 GLN A O 1
ATOM 1634 N N . LEU A 1 203 ? -17.218 -3.713 8.265 1.00 89.69 203 LEU A N 1
ATOM 1635 C CA . LEU A 1 203 ? -16.568 -4.882 8.850 1.00 89.69 203 LEU A CA 1
ATOM 1636 C C . LEU A 1 203 ? -17.327 -6.134 8.411 1.00 89.69 203 LEU A C 1
ATOM 1638 O O . LEU A 1 203 ? -18.413 -6.418 8.913 1.00 89.69 203 LEU A O 1
ATOM 1642 N N . VAL A 1 204 ? -16.753 -6.887 7.479 1.00 83.56 204 VAL A N 1
ATOM 1643 C CA . VAL A 1 204 ? -17.293 -8.176 7.037 1.00 83.56 204 VAL A CA 1
ATOM 1644 C C . VAL A 1 204 ? -16.945 -9.242 8.081 1.00 83.56 204 VAL A C 1
ATOM 1646 O O . VAL A 1 204 ? -15.816 -9.278 8.577 1.00 83.56 204 VAL A O 1
ATOM 1649 N N . ASN A 1 205 ? -17.911 -10.113 8.396 1.00 70.44 205 ASN A N 1
ATOM 1650 C CA . ASN A 1 205 ? -17.876 -11.105 9.486 1.00 70.44 205 ASN A CA 1
ATOM 1651 C C . ASN A 1 205 ? -17.930 -10.510 10.905 1.00 70.44 205 ASN A C 1
ATOM 1653 O O . ASN A 1 205 ? -17.380 -11.079 11.847 1.00 70.44 205 ASN A O 1
ATOM 1657 N N . ASN A 1 206 ? -18.614 -9.377 11.084 1.00 53.56 206 ASN A N 1
ATOM 1658 C CA . ASN A 1 206 ? -18.795 -8.770 12.396 1.00 53.56 206 ASN A CA 1
ATOM 1659 C C . ASN A 1 206 ? -19.827 -9.538 13.255 1.00 53.56 206 ASN A C 1
ATOM 1661 O O . ASN A 1 206 ? -21.008 -9.505 12.924 1.00 53.56 206 ASN A O 1
ATOM 1665 N N . PRO A 1 207 ? -19.460 -10.168 14.394 1.00 46.25 207 PRO A N 1
ATOM 1666 C CA . PRO A 1 207 ? -20.434 -10.837 15.254 1.00 46.25 207 PRO A CA 1
ATOM 1667 C C . PRO A 1 207 ? -21.345 -9.857 16.018 1.00 46.25 207 PRO A C 1
ATOM 1669 O O . PRO A 1 207 ? -22.287 -10.299 16.669 1.00 46.25 207 PRO A O 1
ATOM 1672 N N . MET A 1 208 ? -21.082 -8.543 15.953 1.00 42.41 208 MET A N 1
ATOM 1673 C CA . MET A 1 208 ? -21.989 -7.489 16.435 1.00 42.41 208 MET A CA 1
ATOM 1674 C C . MET A 1 208 ? -23.016 -7.065 15.378 1.00 42.41 208 MET A C 1
ATOM 1676 O O . MET A 1 208 ? -23.936 -6.318 15.706 1.00 42.41 208 MET A O 1
ATOM 1680 N N . ASP A 1 209 ? -22.903 -7.550 14.136 1.00 43.50 209 ASP A N 1
ATOM 1681 C CA . ASP A 1 209 ? -23.933 -7.374 13.114 1.00 43.50 209 ASP A CA 1
ATOM 1682 C C . ASP A 1 209 ? -25.046 -8.410 13.335 1.00 43.50 209 ASP A C 1
ATOM 1684 O O . ASP A 1 209 ? -25.272 -9.346 12.574 1.00 43.50 209 ASP A O 1
ATOM 1688 N N . GLY A 1 210 ? -25.730 -8.260 14.469 1.00 40.12 210 GLY A N 1
ATOM 1689 C CA . GLY A 1 210 ? -26.972 -8.952 14.798 1.00 40.12 210 GLY A CA 1
ATOM 1690 C C . GLY A 1 210 ? -28.163 -8.410 14.003 1.00 40.12 210 GLY A C 1
ATOM 1691 O O . GLY A 1 210 ? -29.260 -8.309 14.554 1.00 40.12 210 GLY A O 1
ATOM 1692 N N . SER A 1 211 ? -27.973 -8.024 12.739 1.00 33.28 211 SER A N 1
ATOM 1693 C CA . SER A 1 211 ? -29.073 -7.672 11.850 1.00 33.28 211 SER A CA 1
ATOM 1694 C C . SER A 1 211 ? -29.528 -8.927 11.106 1.00 33.28 211 SER A C 1
ATOM 1696 O O . SER A 1 211 ? -28.999 -9.347 10.081 1.00 33.28 211 SER A O 1
ATOM 1698 N N . GLY A 1 212 ? -30.527 -9.579 11.702 1.00 34.31 212 GLY A N 1
ATOM 1699 C CA . GLY A 1 212 ? -31.264 -10.653 11.062 1.00 34.31 212 GLY A CA 1
ATOM 1700 C C . GLY A 1 212 ? -31.778 -10.213 9.695 1.00 34.31 212 GLY A C 1
ATOM 1701 O O . GLY A 1 212 ? -32.575 -9.280 9.589 1.00 34.31 212 GLY A O 1
ATOM 1702 N N . ILE A 1 213 ? -31.369 -10.938 8.663 1.00 29.61 213 ILE A N 1
ATOM 1703 C CA . ILE A 1 213 ? -32.142 -11.023 7.435 1.00 29.61 213 ILE A CA 1
ATOM 1704 C C . ILE A 1 213 ? -33.141 -12.160 7.662 1.00 29.61 213 ILE A C 1
ATOM 1706 O O . ILE A 1 213 ? -32.757 -13.319 7.824 1.00 29.61 213 ILE A O 1
ATOM 1710 N N . LYS A 1 214 ? -34.412 -11.771 7.786 1.00 31.67 214 LYS A N 1
ATOM 1711 C CA . LYS A 1 214 ? -35.569 -12.648 7.585 1.00 31.67 214 LYS A CA 1
ATOM 1712 C C . LYS A 1 214 ? -35.614 -13.142 6.147 1.00 31.67 214 LYS A C 1
ATOM 1714 O O . LYS A 1 214 ? -35.299 -12.321 5.259 1.00 31.67 214 LYS A O 1
#